Protein AF-A0A819LZE9-F1 (afdb_monomer_lite)

Radius of gyration: 26.25 Å; chains: 1; bounding box: 68×72×55 Å

pLDDT: mean 81.29, std 20.0, range [35.03, 98.19]

Foldseek 3Di:
DDDPKDKDFDQDPDQPPDPLSRQKGFIWTQDPVRDTHTDPQWIAGPQPRDIDGDDPPPDCVVSVVVSCVRPVPDDPDDDDDDDDPDDPPPPPPDPPPDPPPPDDPVVVVVVVVVLCCCCVVVVHDPCVVVDPVNVVVVVVVVVCCVVVPDDDPPVVDDDPVVVVVVVVVVVVVVVVVVVVCVVPVPCVVVVVVPVVVVVPPD

Structure (mmCIF, N/CA/C/O backbone):
data_AF-A0A819LZE9-F1
#
_entry.id   AF-A0A819LZE9-F1
#
loop_
_atom_site.group_PDB
_atom_site.id
_atom_site.type_symbol
_atom_site.label_atom_id
_atom_site.label_alt_id
_atom_site.label_comp_id
_atom_site.label_asym_id
_atom_site.label_entity_id
_atom_site.label_seq_id
_atom_site.pdbx_PDB_ins_code
_atom_site.Cartn_x
_atom_site.Cartn_y
_atom_site.Cartn_z
_atom_site.occupancy
_atom_site.B_iso_or_equiv
_atom_site.auth_seq_id
_atom_site.auth_comp_id
_atom_site.auth_asym_id
_atom_site.auth_atom_id
_atom_site.pdbx_PDB_model_num
ATOM 1 N N . MET A 1 1 ? -29.942 24.957 2.452 1.00 45.03 1 MET A N 1
ATOM 2 C CA . MET A 1 1 ? -29.044 26.017 1.949 1.00 45.03 1 MET A CA 1
ATOM 3 C C . MET A 1 1 ? -27.690 25.755 2.592 1.00 45.03 1 MET A C 1
ATOM 5 O O . MET A 1 1 ? -27.622 25.796 3.808 1.00 45.03 1 MET A O 1
ATOM 9 N N . PHE A 1 2 ? -26.675 25.327 1.836 1.00 47.97 2 PHE A N 1
ATOM 10 C CA . PHE A 1 2 ? -25.365 25.008 2.416 1.00 47.97 2 PHE A CA 1
ATOM 11 C C . PHE A 1 2 ? -24.672 26.313 2.806 1.00 47.97 2 PHE A C 1
ATOM 13 O O . PHE A 1 2 ? -24.389 27.138 1.934 1.00 47.97 2 PHE A O 1
ATOM 20 N N . GLU A 1 3 ? -24.437 26.525 4.099 1.00 67.38 3 GLU A N 1
ATOM 21 C CA . GLU A 1 3 ? -23.597 27.627 4.553 1.00 67.38 3 GLU A CA 1
ATOM 22 C C . GLU A 1 3 ? -22.211 27.483 3.922 1.00 67.38 3 GLU A C 1
ATOM 24 O O . GLU A 1 3 ? -21.569 26.433 3.986 1.00 67.38 3 GLU A O 1
ATOM 29 N N . LYS A 1 4 ? -21.761 28.536 3.237 1.00 74.00 4 LYS A N 1
ATOM 30 C CA . LYS A 1 4 ? -20.421 28.563 2.657 1.00 74.00 4 LYS A CA 1
ATOM 31 C C . LYS A 1 4 ? -19.413 28.603 3.800 1.00 74.00 4 LYS A C 1
ATOM 33 O O . LYS A 1 4 ? -19.306 29.616 4.490 1.00 74.00 4 LYS A O 1
ATOM 38 N N . PHE A 1 5 ? -18.653 27.524 3.963 1.00 79.31 5 PHE A N 1
ATOM 39 C CA . PHE A 1 5 ? -17.519 27.486 4.879 1.00 79.31 5 PHE A CA 1
ATOM 40 C C . PHE A 1 5 ? -16.550 28.643 4.584 1.00 79.31 5 PHE A C 1
ATOM 42 O O . PHE A 1 5 ? -16.149 28.859 3.436 1.00 79.31 5 PHE A O 1
ATOM 49 N N . LYS A 1 6 ? -16.180 29.398 5.626 1.00 90.50 6 LYS A N 1
ATOM 50 C CA . LYS A 1 6 ? -15.202 30.491 5.548 1.00 90.50 6 LYS A CA 1
ATOM 51 C C . LYS A 1 6 ? -13.818 29.962 5.919 1.00 90.50 6 LYS A C 1
ATOM 53 O O . LYS A 1 6 ? -13.640 29.380 6.989 1.00 90.50 6 LYS A O 1
ATOM 58 N N . TYR A 1 7 ? -12.840 30.209 5.053 1.00 93.25 7 TYR A N 1
ATOM 59 C CA . TYR A 1 7 ? -11.444 29.816 5.248 1.00 93.25 7 TYR A CA 1
ATOM 60 C C . TYR A 1 7 ? -10.530 31.040 5.228 1.00 93.25 7 TYR A C 1
ATOM 62 O O . TYR A 1 7 ? -10.797 32.002 4.506 1.00 93.25 7 TYR A O 1
ATOM 70 N N . LYS A 1 8 ? -9.434 30.988 5.988 1.00 95.19 8 LYS A N 1
ATOM 71 C CA . LYS A 1 8 ? -8.338 31.964 5.911 1.00 95.19 8 LYS A CA 1
ATOM 72 C C . LYS A 1 8 ? -6.988 31.293 6.142 1.00 95.19 8 LYS A C 1
ATOM 74 O O . LYS A 1 8 ? -6.928 30.178 6.653 1.00 95.19 8 LYS A O 1
ATOM 79 N N . ILE A 1 9 ? -5.905 31.992 5.818 1.00 95.50 9 ILE A N 1
ATOM 80 C CA . ILE A 1 9 ? -4.546 31.571 6.167 1.00 95.50 9 ILE A CA 1
ATOM 81 C C . ILE A 1 9 ? -4.096 32.365 7.396 1.00 95.50 9 ILE A C 1
ATOM 83 O O . ILE A 1 9 ? -4.152 33.591 7.398 1.00 95.50 9 ILE A O 1
ATOM 87 N N . ILE A 1 10 ? -3.678 31.664 8.448 1.00 94.19 10 ILE A N 1
ATOM 88 C CA . ILE A 1 10 ? -3.059 32.239 9.645 1.00 94.19 10 ILE A CA 1
ATOM 89 C C . ILE A 1 10 ? -1.547 32.278 9.421 1.00 94.19 10 ILE A C 1
ATOM 91 O O . ILE A 1 10 ? -0.941 31.261 9.080 1.00 94.19 10 ILE A O 1
ATOM 95 N N . GLU A 1 11 ? -0.928 33.439 9.609 1.00 90.38 11 GLU A N 1
ATOM 96 C CA . GLU A 1 11 ? 0.524 33.581 9.494 1.00 90.38 11 GLU A CA 1
ATOM 97 C C . GLU A 1 11 ? 1.251 32.774 10.575 1.00 90.38 11 GLU A C 1
ATOM 99 O O . GLU A 1 11 ? 0.761 32.603 11.692 1.00 90.38 11 GLU A O 1
ATOM 104 N N . ASN A 1 12 ? 2.429 32.245 10.241 1.00 84.06 12 ASN A N 1
ATOM 105 C CA . ASN A 1 12 ? 3.235 31.507 11.204 1.00 84.06 12 ASN A CA 1
ATOM 106 C C . ASN A 1 12 ? 3.904 32.491 12.191 1.00 84.06 12 ASN A C 1
ATOM 108 O O . ASN A 1 12 ? 4.786 33.237 11.762 1.00 84.06 12 ASN A O 1
ATOM 112 N N . PRO A 1 13 ? 3.562 32.471 13.496 1.00 75.81 13 PRO A N 1
ATOM 113 C CA . PRO A 1 13 ? 4.082 33.438 14.468 1.00 75.81 13 PRO A CA 1
ATOM 114 C C . PRO A 1 13 ? 5.575 33.251 14.768 1.00 75.81 13 PRO A C 1
ATOM 116 O O . PRO A 1 13 ? 6.222 34.163 15.272 1.00 75.81 13 PRO A O 1
ATOM 119 N N . CYS A 1 14 ? 6.136 32.078 14.457 1.00 71.06 14 CYS A N 1
ATOM 120 C CA . CYS A 1 14 ? 7.556 31.794 14.617 1.00 71.06 14 CYS A CA 1
ATOM 121 C C . CYS A 1 14 ? 8.111 31.268 13.287 1.00 71.06 14 CYS A C 1
ATOM 123 O O . CYS A 1 14 ? 8.229 30.048 13.091 1.00 71.06 14 CYS A O 1
ATOM 125 N N . PRO A 1 15 ? 8.403 32.159 12.319 1.00 65.00 15 PRO A N 1
ATOM 126 C CA . PRO A 1 15 ? 9.072 31.743 11.102 1.00 65.00 15 PRO A CA 1
ATOM 127 C C . PRO A 1 15 ? 10.424 31.155 11.510 1.00 65.00 15 PRO A C 1
ATOM 129 O O . PRO A 1 15 ? 11.261 31.818 12.118 1.00 65.00 15 PRO A O 1
ATOM 132 N N . SER A 1 16 ? 10.614 29.870 11.218 1.00 68.62 16 SER A N 1
ATOM 133 C CA . SER A 1 16 ? 11.893 29.182 11.396 1.00 68.62 16 SER A CA 1
ATOM 134 C C . SER A 1 16 ? 13.039 29.984 10.756 1.00 68.62 16 SER A C 1
ATOM 136 O O . SER A 1 16 ? 12.814 30.789 9.852 1.00 68.62 16 SER A O 1
ATOM 138 N N . LYS A 1 17 ? 14.291 29.710 11.158 1.00 72.38 17 LYS A N 1
ATOM 139 C CA . LYS A 1 17 ? 15.506 30.306 10.558 1.00 72.38 17 LYS A CA 1
ATOM 140 C C . LYS A 1 17 ? 15.531 30.220 9.021 1.00 72.38 17 LYS A C 1
ATOM 142 O O . LYS A 1 17 ? 16.209 31.002 8.365 1.00 72.38 17 LYS A O 1
ATOM 147 N N . ALA A 1 18 ? 14.805 29.268 8.439 1.00 81.81 18 ALA A N 1
ATOM 148 C CA . ALA A 1 18 ? 14.638 29.147 7.001 1.00 81.81 18 ALA A CA 1
ATOM 149 C C . ALA A 1 18 ? 13.662 30.201 6.430 1.00 81.81 18 ALA A C 1
ATOM 151 O O . ALA A 1 18 ? 12.450 30.109 6.619 1.00 81.81 18 ALA A O 1
ATOM 152 N N . LEU A 1 19 ? 14.200 31.140 5.642 1.00 83.06 19 LEU A N 1
ATOM 153 C CA . LEU A 1 19 ? 13.475 32.255 5.009 1.00 83.06 19 LEU A CA 1
ATOM 154 C C . LEU A 1 19 ? 12.236 31.834 4.202 1.00 83.06 19 LEU A C 1
ATOM 156 O O . LEU A 1 19 ? 11.248 32.565 4.176 1.00 83.06 19 LEU A O 1
ATOM 160 N N . TRP A 1 20 ? 12.256 30.649 3.585 1.00 85.75 20 TRP A N 1
ATOM 161 C CA . TRP A 1 20 ? 11.148 30.161 2.760 1.00 85.75 20 TRP A CA 1
ATOM 162 C C . TRP A 1 20 ? 9.866 29.882 3.563 1.00 85.75 20 TRP A C 1
ATOM 164 O O . TRP A 1 20 ? 8.785 29.881 2.981 1.00 85.75 20 TRP A O 1
ATOM 174 N N . TRP A 1 21 ? 9.937 29.727 4.893 1.00 88.81 21 TRP A N 1
ATOM 175 C CA . TRP A 1 21 ? 8.737 29.603 5.733 1.00 88.81 21 TRP A CA 1
ATOM 176 C C . TRP A 1 21 ? 7.872 30.863 5.748 1.00 88.81 21 TRP A C 1
ATOM 178 O O . TRP A 1 21 ? 6.685 30.763 6.034 1.00 88.81 21 TRP A O 1
ATOM 188 N N . ARG A 1 22 ? 8.425 32.030 5.394 1.00 88.81 22 ARG A N 1
ATOM 189 C CA . ARG A 1 22 ? 7.660 33.283 5.273 1.00 88.81 22 ARG A CA 1
ATOM 190 C C . ARG A 1 22 ? 6.628 33.241 4.141 1.00 88.81 22 ARG A C 1
ATOM 192 O O . ARG A 1 22 ? 5.671 34.002 4.164 1.00 88.81 22 ARG A O 1
ATOM 199 N N . ALA A 1 23 ? 6.806 32.351 3.161 1.00 90.25 23 ALA A N 1
ATOM 200 C CA . ALA A 1 23 ? 5.875 32.184 2.046 1.00 90.25 23 ALA A CA 1
ATOM 201 C C . ALA A 1 23 ? 4.646 31.325 2.399 1.00 90.25 23 ALA A C 1
ATOM 203 O O . ALA A 1 23 ? 3.762 31.151 1.556 1.00 90.25 23 ALA A O 1
ATOM 204 N N . PHE A 1 24 ? 4.591 30.763 3.611 1.00 93.12 24 PHE A N 1
ATOM 205 C CA . PHE A 1 24 ? 3.560 29.817 4.017 1.00 93.12 24 PHE A CA 1
ATOM 206 C C . PHE A 1 24 ? 2.905 30.206 5.341 1.00 93.12 24 PHE A C 1
ATOM 208 O O . PHE A 1 24 ? 3.559 30.670 6.272 1.00 93.12 24 PHE A O 1
ATOM 215 N N . GLY A 1 25 ? 1.606 29.942 5.430 1.00 94.38 25 GLY A N 1
ATOM 216 C CA . GLY A 1 25 ? 0.836 30.009 6.664 1.00 94.38 25 GLY A CA 1
ATOM 217 C C . GLY A 1 25 ? 0.025 28.737 6.885 1.00 94.38 25 GLY A C 1
ATOM 218 O O . GLY A 1 25 ? 0.094 27.776 6.113 1.00 94.38 25 GLY A O 1
ATOM 219 N N . PHE A 1 26 ? -0.749 28.725 7.961 1.00 95.19 26 PHE A N 1
ATOM 220 C CA . PHE A 1 26 ? -1.593 27.603 8.337 1.00 95.19 26 PHE A CA 1
ATOM 221 C C . PHE A 1 26 ? -3.033 27.859 7.894 1.00 95.19 26 PHE A C 1
ATOM 223 O O . PHE A 1 26 ? -3.615 28.862 8.313 1.00 95.19 26 PHE A O 1
ATOM 230 N N . PRO A 1 27 ? -3.631 26.990 7.063 1.00 96.50 27 PRO A N 1
ATOM 231 C CA . PRO A 1 27 ? -5.039 27.124 6.733 1.00 96.50 27 PRO A CA 1
ATOM 232 C C . PRO A 1 27 ? -5.880 26.968 8.000 1.00 96.50 27 PRO A C 1
ATOM 234 O O . PRO A 1 27 ? -5.599 26.122 8.852 1.00 96.50 27 PRO A O 1
ATOM 237 N N . ALA A 1 28 ? -6.911 27.791 8.114 1.00 96.44 28 ALA A N 1
ATOM 238 C CA . ALA A 1 28 ? -7.840 27.792 9.225 1.00 96.44 28 ALA A CA 1
ATOM 239 C C . ALA A 1 28 ? -9.279 27.890 8.729 1.00 96.44 28 ALA A C 1
ATOM 241 O O . ALA A 1 28 ? -9.566 28.562 7.733 1.00 96.44 28 ALA A O 1
ATOM 242 N N . ARG A 1 29 ? -10.177 27.227 9.452 1.00 95.75 29 ARG A N 1
ATOM 243 C CA . ARG A 1 29 ? -11.625 27.285 9.249 1.00 95.75 29 ARG A CA 1
ATOM 244 C C . ARG A 1 29 ? -12.271 28.069 10.385 1.00 95.75 29 ARG A C 1
ATOM 246 O O . ARG A 1 29 ? -11.763 28.055 11.504 1.00 95.75 29 ARG A O 1
ATOM 253 N N . LEU A 1 30 ? -13.367 28.759 10.094 1.00 95.19 30 LEU A N 1
ATOM 254 C CA . LEU A 1 30 ? -14.187 29.378 11.134 1.00 95.19 30 LEU A CA 1
ATOM 255 C C . LEU A 1 30 ? -15.025 28.286 11.819 1.00 95.19 30 LEU A C 1
ATOM 257 O O . LEU A 1 30 ? -15.698 27.528 11.120 1.00 95.19 30 LEU A O 1
ATOM 261 N N . ASN A 1 31 ? -14.945 28.175 13.145 1.00 92.12 31 ASN A N 1
ATOM 262 C CA . ASN A 1 31 ? -15.764 27.251 13.929 1.00 92.12 31 ASN A CA 1
ATOM 263 C C . ASN A 1 31 ? -17.136 27.870 14.281 1.00 92.12 31 ASN A C 1
ATOM 265 O O . ASN A 1 31 ? -17.412 29.023 13.945 1.00 92.12 31 ASN A O 1
ATOM 269 N N . GLU A 1 32 ? -17.982 27.103 14.973 1.00 92.38 32 GLU A N 1
ATOM 270 C CA . GLU A 1 32 ? -19.313 27.538 15.433 1.00 92.38 32 GLU A CA 1
ATOM 271 C C . GLU A 1 32 ? -19.245 28.707 16.438 1.00 92.38 32 GLU A C 1
ATOM 273 O O . GLU A 1 32 ? -20.116 29.573 16.442 1.00 92.38 32 GLU A O 1
ATOM 278 N N . ASP A 1 33 ? -18.157 28.809 17.205 1.00 93.19 33 ASP A N 1
ATOM 279 C CA . ASP A 1 33 ? -17.889 29.895 18.161 1.00 93.19 33 ASP A CA 1
ATOM 280 C C . ASP A 1 33 ? -17.300 31.165 17.509 1.00 93.19 33 ASP A C 1
ATOM 282 O O . ASP A 1 33 ? -16.789 32.047 18.204 1.00 93.19 33 ASP A O 1
ATOM 286 N N . ASN A 1 34 ? -17.312 31.273 16.174 1.00 92.06 34 ASN A N 1
ATOM 287 C CA . ASN A 1 34 ? -16.657 32.343 15.407 1.00 92.06 34 ASN A CA 1
ATOM 288 C C . ASN A 1 34 ? -15.138 32.479 15.658 1.00 92.06 34 ASN A C 1
ATOM 290 O O . ASN A 1 34 ? -14.541 33.533 15.412 1.00 92.06 34 ASN A O 1
ATOM 294 N N . GLN A 1 35 ? -14.482 31.408 16.098 1.00 94.19 35 GLN A N 1
ATOM 295 C CA . GLN A 1 35 ? -13.036 31.329 16.266 1.00 94.19 35 GLN A CA 1
ATOM 296 C C . GLN A 1 35 ? -12.379 30.647 15.065 1.00 94.19 35 GLN A C 1
ATOM 298 O O . GLN A 1 35 ? -12.950 29.782 14.403 1.00 94.19 35 GLN A O 1
ATOM 303 N N . TRP A 1 36 ? -11.148 31.051 14.761 1.00 94.50 36 TRP A N 1
ATOM 304 C CA . TRP A 1 36 ? -10.389 30.476 13.655 1.00 94.50 36 TRP A CA 1
ATOM 305 C C . TRP A 1 36 ? -9.574 29.283 14.132 1.00 94.50 36 TRP A C 1
ATOM 307 O O . TRP A 1 36 ? -8.540 29.445 14.777 1.00 94.50 36 TRP A O 1
ATOM 317 N N . GLU A 1 37 ? -10.028 28.090 13.773 1.00 94.94 37 GLU A N 1
ATOM 318 C CA . GLU A 1 37 ? -9.379 26.831 14.107 1.00 94.94 37 GLU A CA 1
ATOM 319 C C . GLU A 1 37 ? -8.404 26.429 12.997 1.00 94.94 37 GLU A C 1
ATOM 321 O O . GLU A 1 37 ? -8.765 26.359 11.817 1.00 94.94 37 GLU A O 1
ATOM 326 N N . ARG A 1 38 ? -7.154 26.146 13.371 1.00 94.75 38 ARG A N 1
ATOM 327 C CA . ARG A 1 38 ? -6.131 25.660 12.443 1.00 94.75 38 ARG A CA 1
ATOM 328 C C . ARG A 1 38 ? -6.474 24.254 11.947 1.00 94.75 38 ARG A C 1
ATOM 330 O O . ARG A 1 38 ? -6.742 23.358 12.736 1.00 94.75 38 ARG A O 1
ATOM 337 N N . ILE A 1 39 ? -6.332 24.037 10.644 1.00 94.69 39 ILE A N 1
ATOM 338 C CA . ILE A 1 39 ? -6.424 22.711 10.035 1.00 94.69 39 ILE A CA 1
ATOM 339 C C . ILE A 1 39 ? -5.039 22.053 10.108 1.00 94.69 39 ILE A C 1
ATOM 341 O O . ILE A 1 39 ? -4.096 22.448 9.413 1.00 94.69 39 ILE A O 1
ATOM 345 N N . GLU A 1 40 ? -4.893 21.074 10.998 1.00 93.50 40 GLU A N 1
ATOM 346 C CA . GLU A 1 40 ? -3.634 20.354 11.193 1.00 93.50 40 GLU A CA 1
ATOM 347 C C . GLU A 1 40 ? -3.250 19.498 9.981 1.00 93.50 40 GLU A C 1
ATOM 349 O O . GLU A 1 40 ? -4.096 19.026 9.228 1.00 93.50 40 GLU A O 1
ATOM 354 N N . GLY A 1 41 ? -1.946 19.286 9.790 1.00 92.56 41 GLY A N 1
ATOM 355 C CA . GLY A 1 41 ? -1.433 18.477 8.682 1.00 92.56 41 GLY A CA 1
ATOM 356 C C . GLY A 1 41 ? -1.364 19.203 7.336 1.00 92.56 41 GLY A C 1
ATOM 357 O O . GLY A 1 41 ? -0.961 18.593 6.348 1.00 92.56 41 GLY A O 1
ATOM 358 N N . PHE A 1 42 ? -1.703 20.496 7.286 1.00 94.12 42 PHE A N 1
ATOM 359 C CA . PHE A 1 42 ? -1.665 21.300 6.065 1.00 94.12 42 PHE A CA 1
ATOM 360 C C . PHE A 1 42 ? -0.954 22.642 6.263 1.00 94.12 42 PHE A C 1
ATOM 362 O O . PHE A 1 42 ? -0.904 23.196 7.365 1.00 94.12 42 PHE A O 1
ATOM 369 N N . ILE A 1 43 ? -0.402 23.165 5.168 1.00 94.44 43 ILE A N 1
ATOM 370 C CA . ILE A 1 43 ? 0.161 24.521 5.055 1.00 94.44 43 ILE A CA 1
ATOM 371 C C . ILE A 1 43 ? -0.304 25.101 3.727 1.00 94.44 43 ILE A C 1
ATOM 373 O O . ILE A 1 43 ? -0.412 24.373 2.742 1.00 94.44 43 ILE A O 1
ATOM 377 N N . SER A 1 44 ? -0.522 26.405 3.672 1.00 95.94 44 SER A N 1
ATOM 378 C CA . SER A 1 44 ? -0.961 27.082 2.455 1.00 95.94 44 SER A CA 1
ATOM 379 C C . SER A 1 44 ? 0.008 28.198 2.103 1.00 95.94 44 SER A C 1
ATOM 381 O O . SER A 1 44 ? 0.465 28.935 2.977 1.00 95.94 44 SER A O 1
ATOM 383 N N . CYS A 1 45 ? 0.353 28.315 0.822 1.00 94.88 45 CYS A N 1
ATOM 384 C CA . CYS A 1 45 ? 1.159 29.431 0.343 1.00 94.88 45 CYS A CA 1
ATOM 385 C C . CYS A 1 45 ? 0.344 30.724 0.431 1.00 94.88 45 CYS A C 1
ATOM 387 O O . CYS A 1 45 ? -0.768 30.783 -0.088 1.00 94.88 45 CYS A O 1
ATOM 389 N N . THR A 1 46 ? 0.901 31.771 1.034 1.00 93.44 46 THR A N 1
ATOM 390 C CA . THR A 1 46 ? 0.211 33.062 1.202 1.00 93.44 46 THR A CA 1
ATOM 391 C C . THR A 1 46 ? 0.041 33.828 -0.113 1.00 93.44 46 THR A C 1
ATOM 393 O O . THR A 1 46 ? -0.846 34.667 -0.216 1.00 93.44 46 THR A O 1
ATOM 396 N N . LYS A 1 47 ? 0.855 33.524 -1.136 1.00 91.56 47 LYS A N 1
ATOM 397 C CA . LYS A 1 47 ? 0.774 34.146 -2.468 1.00 91.56 47 LYS A CA 1
ATOM 398 C C . LYS A 1 47 ? -0.221 33.454 -3.392 1.00 91.56 47 LYS A C 1
ATOM 400 O O . LYS A 1 47 ? -1.150 34.081 -3.883 1.00 91.56 47 LYS A O 1
ATOM 405 N N . CYS A 1 48 ? -0.005 32.167 -3.669 1.00 94.06 48 CYS A N 1
ATOM 406 C CA . CYS A 1 48 ? -0.814 31.443 -4.654 1.00 94.06 48 CYS A CA 1
ATOM 407 C C . CYS A 1 48 ? -1.995 30.676 -4.047 1.00 94.06 48 CYS A C 1
ATOM 409 O O . CYS A 1 48 ? -2.727 30.021 -4.785 1.00 94.06 48 CYS A O 1
ATOM 411 N N . MET A 1 49 ? -2.153 30.702 -2.718 1.00 93.56 49 MET A N 1
ATOM 412 C CA . MET A 1 49 ? -3.220 30.025 -1.970 1.00 93.56 49 MET A CA 1
ATOM 413 C C . MET A 1 49 ? -3.266 28.495 -2.146 1.00 93.56 49 MET A C 1
ATOM 415 O O . MET A 1 49 ? -4.210 27.840 -1.700 1.00 93.56 49 MET A O 1
ATOM 419 N N . LYS A 1 50 ? -2.239 27.881 -2.754 1.00 94.44 50 LYS A N 1
ATOM 420 C CA . LYS A 1 50 ? -2.140 26.419 -2.858 1.00 94.44 50 LYS A CA 1
ATOM 421 C C . LYS A 1 50 ? -1.858 25.815 -1.489 1.00 94.44 50 LYS A C 1
ATOM 423 O O . LYS A 1 50 ? -0.964 26.267 -0.774 1.00 94.44 50 LYS A O 1
ATOM 428 N N . THR A 1 51 ? -2.619 24.777 -1.156 1.00 94.38 51 THR A N 1
ATOM 429 C CA . THR A 1 51 ? -2.492 24.037 0.101 1.00 94.38 51 THR A CA 1
ATOM 430 C C . THR A 1 51 ? -1.713 22.751 -0.129 1.00 94.38 51 THR A C 1
ATOM 432 O O . THR A 1 51 ? -1.940 22.034 -1.102 1.00 94.38 51 THR A O 1
ATOM 435 N N . HIS A 1 52 ? -0.782 22.468 0.770 1.00 93.31 52 HIS A N 1
ATOM 436 C CA . HIS A 1 52 ? 0.123 21.334 0.728 1.00 93.31 52 HIS A CA 1
ATOM 437 C C . HIS A 1 52 ? 0.015 20.527 2.025 1.00 93.31 52 HIS A C 1
ATOM 439 O O . HIS A 1 52 ? -0.239 21.086 3.093 1.00 93.31 52 HIS A O 1
ATOM 445 N N . ILE A 1 53 ? 0.235 19.215 1.932 1.00 91.88 53 ILE A N 1
ATOM 446 C CA . ILE A 1 53 ? 0.247 18.314 3.089 1.00 91.88 53 ILE A CA 1
ATOM 447 C C . ILE A 1 53 ? 1.579 18.472 3.827 1.00 91.88 53 ILE A C 1
ATOM 449 O O . ILE A 1 53 ? 2.646 18.322 3.235 1.00 91.88 53 ILE A O 1
ATOM 453 N N . TYR A 1 54 ? 1.516 18.723 5.130 1.00 90.38 54 TYR A N 1
ATOM 454 C CA . TYR A 1 54 ? 2.665 18.811 6.020 1.00 90.38 54 TYR A CA 1
ATOM 455 C C . TYR A 1 54 ? 2.566 17.800 7.149 1.00 90.38 54 TYR A C 1
ATOM 457 O O . TYR A 1 54 ? 1.853 17.983 8.133 1.00 90.38 54 TYR A O 1
ATOM 465 N N . ASN A 1 55 ? 3.355 16.742 7.009 1.00 84.75 55 ASN A N 1
ATOM 466 C CA . ASN A 1 55 ? 3.617 15.776 8.059 1.00 84.75 55 ASN A CA 1
ATOM 467 C C . ASN A 1 55 ? 5.085 15.908 8.493 1.00 84.75 55 ASN A C 1
ATOM 469 O O . ASN A 1 55 ? 5.960 16.159 7.662 1.00 84.75 55 ASN A O 1
ATOM 473 N N . LYS A 1 56 ? 5.370 15.676 9.781 1.00 79.31 56 LYS A N 1
ATOM 474 C CA . LYS A 1 56 ? 6.730 15.613 10.347 1.00 79.31 56 LYS A CA 1
ATOM 475 C C . LYS A 1 56 ? 7.646 14.652 9.573 1.00 79.31 56 LYS A C 1
ATOM 477 O O . LYS A 1 56 ? 8.855 14.846 9.560 1.00 79.31 56 LYS A O 1
ATOM 482 N N . LEU A 1 57 ? 7.069 13.647 8.911 1.00 78.44 57 LEU A N 1
ATOM 483 C CA . LEU A 1 57 ? 7.787 12.646 8.116 1.00 78.44 57 LEU A CA 1
ATOM 484 C C . LEU A 1 57 ? 8.052 13.064 6.658 1.00 78.44 57 LEU A C 1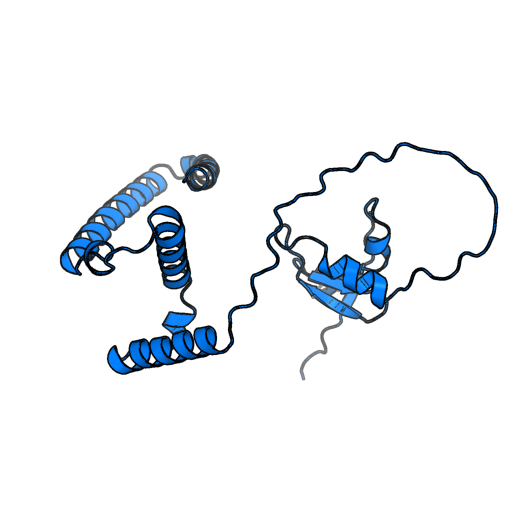
ATOM 486 O O . LEU A 1 57 ? 8.972 12.545 6.037 1.00 78.44 57 LEU A O 1
ATOM 490 N N . SER A 1 58 ? 7.270 13.989 6.092 1.00 73.69 58 SER A N 1
ATOM 491 C CA . SER A 1 58 ? 7.278 14.271 4.643 1.00 73.69 58 SER A CA 1
ATOM 492 C C . SER A 1 58 ? 8.399 15.216 4.188 1.00 73.69 58 SER A C 1
ATOM 494 O O . SER A 1 58 ? 8.511 15.516 2.997 1.00 73.69 58 SER A O 1
ATOM 496 N N . GLY A 1 59 ? 9.250 15.669 5.114 1.00 82.50 59 GLY A N 1
ATOM 497 C CA . GLY A 1 59 ? 10.303 16.645 4.845 1.00 82.50 59 GLY A CA 1
ATOM 498 C C . GLY A 1 59 ? 9.760 17.981 4.321 1.00 82.50 59 GLY A C 1
ATOM 499 O O . GLY A 1 59 ? 8.559 18.180 4.152 1.00 82.50 59 GLY A O 1
ATOM 500 N N . THR A 1 60 ? 10.660 18.928 4.059 1.00 89.19 60 THR A N 1
ATOM 501 C CA . THR A 1 60 ? 10.291 20.300 3.661 1.00 89.19 60 THR A CA 1
ATOM 502 C C . THR A 1 60 ? 10.740 20.696 2.255 1.00 89.19 60 THR A C 1
ATOM 504 O O . THR A 1 60 ? 10.540 21.829 1.818 1.00 89.19 60 THR A O 1
ATOM 507 N N . LYS A 1 61 ? 11.329 19.751 1.515 1.00 90.75 61 LYS A N 1
ATOM 508 C CA . LYS A 1 61 ? 11.937 19.993 0.200 1.00 90.75 61 LYS A CA 1
ATOM 509 C C . LYS A 1 61 ? 10.944 20.556 -0.820 1.00 90.75 61 LYS A C 1
ATOM 511 O O . LYS A 1 61 ? 11.253 21.527 -1.498 1.00 90.75 61 LYS A O 1
ATOM 516 N N . HIS A 1 62 ? 9.748 19.982 -0.892 1.00 89.56 62 HIS A N 1
ATOM 517 C CA . HIS A 1 62 ? 8.727 20.399 -1.852 1.00 89.56 62 HIS A CA 1
ATOM 518 C C . HIS A 1 62 ? 8.151 21.792 -1.539 1.00 89.56 62 HIS A C 1
ATOM 520 O O . HIS A 1 62 ? 7.812 22.524 -2.464 1.00 89.56 62 HIS A O 1
ATOM 526 N N . PHE A 1 63 ? 8.103 22.204 -0.263 1.00 90.50 63 PHE A N 1
ATOM 527 C CA . PHE A 1 63 ? 7.743 23.581 0.100 1.00 90.50 63 PHE A CA 1
ATOM 528 C C . PHE A 1 63 ? 8.818 24.565 -0.338 1.00 90.50 63 PHE A C 1
ATOM 530 O O . PHE A 1 63 ? 8.492 25.615 -0.876 1.00 90.50 63 PHE A O 1
ATOM 537 N N . LYS A 1 64 ? 10.097 24.215 -0.153 1.00 90.94 64 LYS A N 1
ATOM 538 C CA . LYS A 1 64 ? 11.207 25.046 -0.623 1.00 90.94 64 LYS A CA 1
ATOM 539 C C . LYS A 1 64 ? 11.155 25.218 -2.143 1.00 90.94 64 LYS A C 1
ATOM 541 O O . LYS A 1 64 ? 11.142 26.342 -2.620 1.00 90.94 64 LYS A O 1
ATOM 546 N N . GLU A 1 65 ? 11.025 24.122 -2.891 1.00 92.62 65 GLU A N 1
ATOM 547 C CA . GLU A 1 65 ? 10.897 24.171 -4.356 1.00 92.62 65 GLU A CA 1
ATOM 548 C C . GLU A 1 65 ? 9.683 24.991 -4.813 1.00 92.62 65 GLU A C 1
ATOM 550 O O . GLU A 1 65 ? 9.739 25.670 -5.839 1.00 92.62 65 GLU A O 1
ATOM 555 N N . HIS A 1 66 ? 8.577 24.930 -4.067 1.00 93.12 66 HIS A N 1
ATOM 556 C CA . HIS A 1 66 ? 7.418 25.773 -4.325 1.00 93.12 66 HIS A CA 1
ATOM 557 C C . HIS A 1 66 ? 7.712 27.246 -4.028 1.00 93.12 66 HIS A C 1
ATOM 559 O O . HIS A 1 66 ? 7.389 28.090 -4.857 1.00 93.12 66 HIS A O 1
ATOM 565 N N . ALA A 1 67 ? 8.325 27.559 -2.885 1.00 91.50 67 ALA A N 1
ATOM 566 C CA . ALA A 1 67 ? 8.673 28.922 -2.502 1.00 91.50 67 ALA A CA 1
ATOM 567 C C . ALA A 1 67 ? 9.627 29.560 -3.514 1.00 91.50 67 ALA A C 1
ATOM 569 O O . ALA A 1 67 ? 9.342 30.659 -3.966 1.00 91.50 67 ALA A O 1
ATOM 570 N N . ASP A 1 68 ? 10.665 28.847 -3.954 1.00 90.69 68 ASP A N 1
ATOM 571 C CA . ASP A 1 68 ? 11.634 29.349 -4.935 1.00 90.69 68 ASP A CA 1
ATOM 572 C C . ASP A 1 68 ? 10.960 29.702 -6.280 1.00 90.69 68 ASP A C 1
ATOM 574 O O . ASP A 1 68 ? 11.364 30.643 -6.960 1.00 90.69 68 ASP A O 1
ATOM 578 N N . LYS A 1 69 ? 9.897 28.975 -6.660 1.00 91.62 69 LYS A N 1
ATOM 579 C CA . LYS A 1 69 ? 9.130 29.214 -7.899 1.00 91.62 69 LYS A CA 1
ATOM 580 C C . LYS A 1 69 ? 8.021 30.254 -7.743 1.00 91.62 69 LYS A C 1
ATOM 582 O O . LYS A 1 69 ? 7.754 31.013 -8.666 1.00 91.62 69 LYS A O 1
ATOM 587 N N . CYS A 1 70 ? 7.320 30.242 -6.612 1.00 89.81 70 CYS A N 1
ATOM 588 C CA . CYS A 1 70 ? 6.162 31.098 -6.344 1.00 89.81 70 CYS A CA 1
ATOM 589 C C . CYS A 1 70 ? 6.572 32.475 -5.794 1.00 89.81 70 CYS A C 1
ATOM 591 O O . CYS A 1 70 ? 5.822 33.448 -5.885 1.00 89.81 70 CYS A O 1
ATOM 593 N N . PHE A 1 71 ? 7.755 32.546 -5.193 1.00 81.50 71 PHE A N 1
ATOM 594 C CA . PHE A 1 71 ? 8.393 33.729 -4.642 1.00 81.50 71 PHE A CA 1
ATOM 595 C C . PHE A 1 71 ? 9.872 33.692 -5.062 1.00 81.50 71 PHE A C 1
ATOM 597 O O . PHE A 1 71 ? 10.731 33.388 -4.232 1.00 81.50 71 PHE A O 1
ATOM 604 N N . PRO A 1 72 ? 10.198 33.971 -6.340 1.00 73.62 72 PRO A N 1
ATOM 605 C CA . PRO A 1 72 ? 11.586 34.203 -6.707 1.00 73.62 72 PRO A CA 1
ATOM 606 C C . PRO A 1 72 ? 12.103 35.345 -5.828 1.00 73.62 72 PRO A C 1
ATOM 608 O O . PRO A 1 72 ? 11.529 36.433 -5.804 1.00 73.62 72 PRO A O 1
ATOM 611 N N . LEU A 1 73 ? 13.127 35.060 -5.022 1.00 63.78 73 LEU A N 1
ATOM 612 C CA . LEU A 1 73 ? 13.833 36.049 -4.210 1.00 63.78 73 LEU A CA 1
ATOM 613 C C . LEU A 1 73 ? 14.667 36.923 -5.152 1.00 63.78 73 LEU A C 1
ATOM 615 O O . LEU A 1 73 ? 15.885 36.801 -5.218 1.00 63.78 73 LEU A O 1
ATOM 619 N N . SER A 1 74 ? 14.002 37.757 -5.935 1.00 55.44 74 SER A N 1
ATOM 620 C CA . SER A 1 74 ? 14.621 38.831 -6.692 1.00 55.44 74 SER A CA 1
ATOM 621 C C . SER A 1 74 ? 14.200 40.152 -6.062 1.00 55.44 74 SER A C 1
ATOM 623 O O . SER A 1 74 ? 13.012 40.363 -5.831 1.00 55.44 74 SER A O 1
ATOM 625 N N . GLU A 1 75 ? 15.199 41.007 -5.832 1.00 50.31 75 GLU A N 1
ATOM 626 C CA . GLU A 1 75 ? 15.110 42.429 -5.459 1.00 50.31 75 GLU A CA 1
ATOM 627 C C . GLU A 1 75 ? 15.168 42.761 -3.959 1.00 50.31 75 GLU A C 1
ATOM 629 O O . GLU A 1 75 ? 14.239 43.275 -3.347 1.00 50.31 75 GLU A O 1
ATOM 634 N N . THR A 1 76 ? 16.365 42.588 -3.396 1.00 45.12 76 THR A N 1
ATOM 635 C CA . THR A 1 76 ? 17.047 43.743 -2.789 1.00 45.12 76 THR A CA 1
ATOM 636 C C . THR A 1 76 ? 18.397 43.897 -3.473 1.00 45.12 76 THR A C 1
ATOM 638 O O . THR A 1 76 ? 19.329 43.131 -3.228 1.00 45.12 76 THR A O 1
ATOM 641 N N . SER A 1 77 ? 18.441 44.836 -4.406 1.00 47.47 77 SER A N 1
ATOM 642 C CA . SER A 1 77 ? 19.625 45.374 -5.056 1.00 47.47 77 SER A CA 1
ATOM 643 C C . SER A 1 77 ? 20.504 46.148 -4.063 1.00 47.47 77 SER A C 1
ATOM 645 O O . SER A 1 77 ? 19.997 46.886 -3.225 1.00 47.47 77 SER A O 1
ATOM 647 N N . GLU A 1 78 ? 21.817 45.970 -4.243 1.00 46.84 78 GLU A N 1
ATOM 648 C CA . GLU A 1 78 ? 22.925 46.866 -3.875 1.00 46.84 78 GLU A CA 1
ATOM 649 C C . GLU A 1 78 ? 23.275 47.058 -2.386 1.00 46.84 78 GLU A C 1
ATOM 651 O O . GLU A 1 78 ? 22.676 47.852 -1.672 1.00 46.84 78 GLU A O 1
ATOM 656 N N . ALA A 1 79 ? 24.360 46.408 -1.942 1.00 42.31 79 ALA A N 1
ATOM 657 C CA . ALA A 1 79 ? 25.650 47.078 -1.716 1.00 42.31 79 ALA A CA 1
ATOM 658 C C . ALA A 1 79 ? 26.697 46.135 -1.081 1.00 42.31 79 ALA A C 1
ATOM 660 O O . ALA A 1 79 ? 26.394 45.324 -0.213 1.00 42.31 79 ALA A O 1
ATOM 661 N N . ALA A 1 80 ? 27.948 46.367 -1.488 1.00 40.34 80 ALA A N 1
ATOM 662 C CA . ALA A 1 80 ? 29.203 46.079 -0.789 1.00 40.34 80 ALA A CA 1
ATOM 663 C C . ALA A 1 80 ? 29.717 44.623 -0.721 1.00 40.34 80 ALA A C 1
ATOM 665 O O . ALA A 1 80 ? 29.388 43.829 0.152 1.00 40.34 80 ALA A O 1
ATOM 666 N N . SER A 1 81 ? 30.659 44.357 -1.631 1.00 39.97 81 SER A N 1
ATOM 667 C CA . SER A 1 81 ? 32.063 44.070 -1.304 1.00 39.97 81 SER A CA 1
ATOM 668 C C . SER A 1 81 ? 32.343 43.142 -0.121 1.00 39.97 81 SER A C 1
ATOM 670 O O . SER A 1 81 ? 32.239 43.545 1.031 1.00 39.97 81 SER A O 1
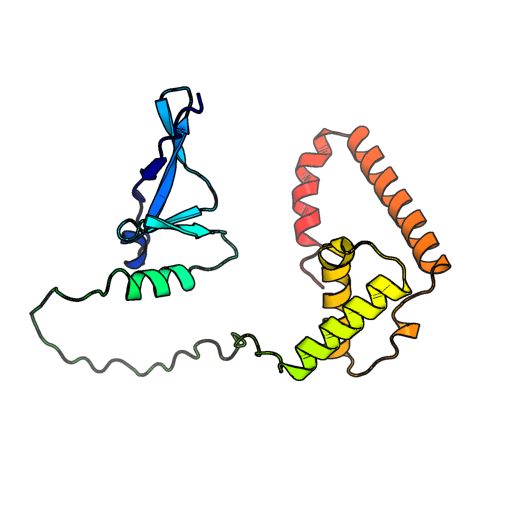ATOM 672 N N . SER A 1 82 ? 32.919 41.973 -0.392 1.00 36.00 82 SER A N 1
ATOM 673 C CA . SER A 1 82 ? 34.343 41.716 -0.109 1.00 36.00 82 SER A CA 1
ATOM 674 C C . SER A 1 82 ? 34.663 40.227 -0.206 1.00 36.00 82 SER A C 1
ATOM 676 O O . SER A 1 82 ? 34.000 39.348 0.337 1.00 36.00 82 SER A O 1
ATOM 678 N N . SER A 1 83 ? 35.733 39.977 -0.945 1.00 49.12 83 SER A N 1
ATOM 679 C CA . SER A 1 83 ? 36.507 38.750 -0.988 1.00 49.12 83 SER A CA 1
ATOM 680 C C . SER A 1 83 ? 36.779 38.187 0.408 1.00 49.12 83 SER A C 1
ATOM 682 O O . SER A 1 83 ? 37.459 38.818 1.215 1.00 49.12 83 SER A O 1
ATOM 684 N N . SER A 1 84 ? 36.358 36.950 0.651 1.00 38.97 84 SER A N 1
ATOM 685 C CA . SER A 1 84 ? 37.063 36.078 1.585 1.00 38.97 84 SER A CA 1
ATOM 686 C C . SER A 1 84 ? 37.069 34.654 1.042 1.00 38.97 84 SER A C 1
ATOM 688 O O . SER A 1 84 ? 36.053 33.978 0.898 1.00 38.97 84 SER A O 1
ATOM 690 N N . SER A 1 85 ? 38.274 34.236 0.676 1.00 50.50 85 SER A N 1
ATOM 691 C CA . SER A 1 85 ? 38.689 32.867 0.426 1.00 50.50 85 SER A CA 1
ATOM 692 C C . SER A 1 85 ? 38.405 32.015 1.662 1.00 50.50 85 SER A C 1
ATOM 694 O O . SER A 1 85 ? 39.231 31.918 2.566 1.00 50.50 85 SER A O 1
ATOM 696 N N . SER A 1 86 ? 37.223 31.411 1.709 1.00 39.00 86 SER A N 1
ATOM 697 C CA . SER A 1 86 ? 36.873 30.404 2.702 1.00 39.00 86 SER A CA 1
ATOM 698 C C . SER A 1 86 ? 36.822 29.047 2.017 1.00 39.00 86 SER A C 1
ATOM 700 O O . SER A 1 86 ? 35.897 28.750 1.268 1.00 39.00 86 SER A O 1
ATOM 702 N N . SER A 1 87 ? 37.880 28.268 2.254 1.00 42.66 87 SER A N 1
ATOM 703 C CA . SER A 1 87 ? 37.813 26.829 2.505 1.00 42.66 87 SER A CA 1
ATOM 704 C C . SER A 1 87 ? 36.732 26.088 1.709 1.00 42.66 87 SER A C 1
ATOM 706 O O . SER A 1 87 ? 35.586 25.959 2.149 1.00 42.66 87 SER A O 1
ATOM 708 N N . THR A 1 88 ? 37.138 25.495 0.587 1.00 40.06 88 THR A N 1
ATOM 709 C CA . THR A 1 88 ? 36.399 24.429 -0.094 1.00 40.06 88 THR A CA 1
ATOM 710 C C . THR A 1 88 ? 36.356 23.188 0.805 1.00 40.06 88 THR A C 1
ATOM 712 O O . THR A 1 88 ? 36.994 22.174 0.537 1.00 40.06 88 THR A O 1
ATOM 715 N N . GLN A 1 89 ? 35.611 23.252 1.909 1.00 44.03 89 GLN A N 1
ATOM 716 C CA . GLN A 1 89 ? 35.108 22.054 2.553 1.00 44.03 89 GLN A CA 1
ATOM 717 C C . GLN A 1 89 ? 34.045 21.505 1.616 1.00 44.03 89 GLN A C 1
ATOM 719 O O . GLN A 1 89 ? 32.893 21.938 1.614 1.00 44.03 89 GLN A O 1
ATOM 724 N N . VAL A 1 90 ? 34.464 20.547 0.793 1.00 38.56 90 VAL A N 1
ATOM 725 C CA . VAL A 1 90 ? 33.568 19.587 0.162 1.00 38.56 90 VAL A CA 1
ATOM 726 C C . VAL A 1 90 ? 32.882 18.858 1.310 1.00 38.56 90 VAL A C 1
ATOM 728 O O . VAL A 1 90 ? 33.367 17.850 1.819 1.00 38.56 90 VAL A O 1
ATOM 731 N N . THR A 1 91 ? 31.769 19.412 1.789 1.00 42.81 91 THR A N 1
ATOM 732 C CA . THR A 1 91 ? 30.848 18.661 2.623 1.00 42.81 91 THR A CA 1
ATOM 733 C C . THR A 1 91 ? 30.449 17.480 1.757 1.00 42.81 91 THR A C 1
ATOM 735 O O . THR A 1 91 ? 29.858 17.663 0.689 1.00 42.81 91 THR A O 1
ATOM 738 N N . LEU A 1 92 ? 30.842 16.279 2.182 1.00 41.84 92 LEU A N 1
ATOM 739 C CA . LEU A 1 92 ? 30.306 15.001 1.730 1.00 41.84 92 LEU A CA 1
ATOM 740 C C . LEU A 1 92 ? 28.797 15.015 2.019 1.00 41.84 92 LEU A C 1
ATOM 742 O O . LEU A 1 92 ? 28.298 14.394 2.953 1.00 41.84 92 LEU A O 1
ATOM 746 N N . ASN A 1 93 ? 28.059 15.807 1.246 1.00 42.38 93 ASN A N 1
ATOM 747 C CA . ASN A 1 93 ? 26.618 15.864 1.247 1.00 42.38 93 ASN A CA 1
ATOM 748 C C . ASN A 1 93 ? 26.164 14.541 0.657 1.00 42.38 93 ASN A C 1
ATOM 750 O O . ASN A 1 93 ? 26.042 14.405 -0.555 1.00 42.38 93 ASN A O 1
ATOM 754 N N . GLN A 1 94 ? 25.974 13.563 1.542 1.00 45.31 94 GLN A N 1
ATOM 755 C CA . GLN A 1 94 ? 25.022 12.474 1.380 1.00 45.31 94 GLN A CA 1
ATOM 756 C C . GLN A 1 94 ? 24.981 11.912 -0.043 1.00 45.31 94 GLN A C 1
ATOM 758 O O . GLN A 1 94 ? 23.976 11.999 -0.754 1.00 45.31 94 GLN A O 1
ATOM 763 N N . ILE A 1 95 ? 26.076 11.261 -0.432 1.00 41.62 95 ILE A N 1
ATOM 764 C CA . ILE A 1 95 ? 26.000 10.138 -1.362 1.00 41.62 95 ILE A CA 1
ATOM 765 C C . ILE A 1 95 ? 25.049 9.136 -0.695 1.00 41.62 95 ILE A C 1
ATOM 767 O O . ILE A 1 95 ? 25.447 8.427 0.222 1.00 41.62 95 ILE A O 1
ATOM 771 N N . GLY A 1 96 ? 23.766 9.140 -1.056 1.00 39.69 96 GLY A N 1
ATOM 772 C CA . GLY A 1 96 ? 22.843 8.142 -0.516 1.00 39.69 96 GLY A CA 1
ATOM 773 C C . GLY A 1 96 ? 21.363 8.487 -0.470 1.00 39.69 96 GLY A C 1
ATOM 774 O O . GLY A 1 96 ? 20.576 7.571 -0.260 1.00 39.69 96 GLY A O 1
ATOM 775 N N . PHE A 1 97 ? 20.931 9.730 -0.721 1.00 43.44 97 PHE A N 1
ATOM 776 C CA . PHE A 1 97 ? 19.513 9.949 -1.030 1.00 43.44 97 PHE A CA 1
ATOM 777 C C . PHE A 1 97 ? 19.255 9.495 -2.462 1.00 43.44 97 PHE A C 1
ATOM 779 O O . PHE A 1 97 ? 19.298 10.267 -3.420 1.00 43.44 97 PHE A O 1
ATOM 786 N N . THR A 1 98 ? 19.067 8.183 -2.575 1.00 50.62 98 THR A N 1
ATOM 787 C CA . THR A 1 98 ? 18.566 7.455 -3.729 1.00 50.62 98 THR A CA 1
ATOM 788 C C . THR A 1 98 ? 17.486 8.284 -4.408 1.00 50.62 98 THR A C 1
ATOM 790 O O . THR A 1 98 ? 16.355 8.392 -3.938 1.00 50.62 98 THR A O 1
ATOM 793 N N . LYS A 1 99 ? 17.838 8.892 -5.549 1.00 54.06 99 LYS A N 1
ATOM 794 C CA . LYS A 1 99 ? 16.846 9.278 -6.554 1.00 54.06 99 LYS A CA 1
ATOM 795 C C . LYS A 1 99 ? 15.910 8.080 -6.665 1.00 54.06 99 LYS A C 1
ATOM 797 O O . LYS A 1 99 ? 16.406 6.977 -6.905 1.00 54.06 99 LYS A O 1
ATOM 802 N N . SER A 1 100 ? 14.613 8.272 -6.422 1.00 59.00 100 SER A N 1
ATOM 803 C CA . SER A 1 100 ? 13.622 7.228 -6.658 1.00 59.00 100 SER A CA 1
ATOM 804 C C . SER A 1 100 ? 13.887 6.703 -8.062 1.00 59.00 100 SER A C 1
ATOM 806 O O . SER A 1 100 ? 13.780 7.446 -9.042 1.00 59.00 100 SER A O 1
ATOM 808 N N . ARG A 1 101 ? 14.401 5.469 -8.153 1.00 72.62 101 ARG A N 1
ATOM 809 C CA . ARG A 1 101 ? 14.741 4.883 -9.446 1.00 72.62 101 ARG A CA 1
ATOM 810 C C . ARG A 1 101 ? 13.434 4.858 -10.217 1.00 72.62 101 ARG A C 1
ATOM 812 O O . ARG A 1 101 ? 12.471 4.236 -9.774 1.00 72.62 101 ARG A O 1
ATOM 819 N N . LYS A 1 102 ? 13.373 5.612 -11.314 1.00 83.25 102 LYS A N 1
ATOM 820 C CA . LYS A 1 102 ? 12.223 5.544 -12.206 1.00 83.25 102 LYS A CA 1
ATOM 821 C C . LYS A 1 102 ? 12.187 4.118 -12.735 1.00 83.25 102 LYS A C 1
ATOM 823 O O . LYS A 1 102 ? 13.161 3.667 -13.335 1.00 83.25 102 LYS A O 1
ATOM 828 N N . PHE A 1 103 ? 11.107 3.407 -12.443 1.00 87.19 103 PHE A N 1
ATOM 829 C CA . PHE A 1 103 ? 10.886 2.088 -13.013 1.00 87.19 103 PHE A CA 1
ATOM 830 C C . PHE A 1 103 ? 10.703 2.220 -14.524 1.00 87.19 103 PHE A C 1
ATOM 832 O O . PHE A 1 103 ? 10.149 3.211 -15.005 1.00 87.19 103 PHE A O 1
ATOM 839 N N . ASN A 1 104 ? 11.190 1.228 -15.265 1.00 95.00 104 ASN A N 1
ATOM 840 C CA . ASN A 1 104 ? 10.960 1.141 -16.699 1.00 95.00 104 ASN A CA 1
ATOM 841 C C . ASN A 1 104 ? 9.456 0.961 -16.958 1.00 95.00 104 ASN A C 1
ATOM 843 O O . ASN A 1 104 ? 8.790 0.195 -16.260 1.00 95.00 104 ASN A O 1
ATOM 847 N N . GLU A 1 105 ? 8.915 1.632 -17.974 1.00 95.19 105 GLU A N 1
ATOM 848 C CA . GLU A 1 105 ? 7.501 1.520 -18.350 1.00 95.19 105 GLU A CA 1
ATOM 849 C C . GLU A 1 105 ? 7.097 0.073 -18.658 1.00 95.19 105 GLU A C 1
ATOM 851 O O . GLU A 1 105 ? 5.987 -0.343 -18.323 1.00 95.19 105 GLU A O 1
ATOM 856 N N . LYS A 1 106 ? 8.018 -0.722 -19.222 1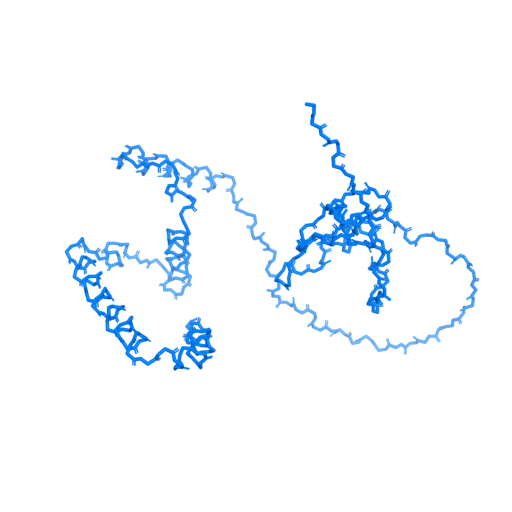.00 96.81 106 LYS A N 1
ATOM 857 C CA . LYS A 1 106 ? 7.799 -2.154 -19.475 1.00 96.81 106 LYS A CA 1
ATOM 858 C C . LYS A 1 106 ? 7.568 -2.942 -18.183 1.00 96.81 106 LYS A C 1
ATOM 860 O O . LYS A 1 106 ? 6.650 -3.758 -18.129 1.00 96.81 106 LYS A O 1
ATOM 865 N N . ASP A 1 107 ? 8.350 -2.666 -17.143 1.00 94.50 107 ASP A N 1
ATOM 866 C CA . ASP A 1 107 ? 8.227 -3.344 -15.848 1.00 94.50 107 ASP A CA 1
ATOM 867 C C . ASP A 1 107 ? 6.944 -2.917 -15.133 1.00 94.50 107 ASP A C 1
ATOM 869 O O . ASP A 1 107 ? 6.223 -3.753 -14.592 1.00 94.50 107 ASP A O 1
ATOM 873 N N . ILE A 1 108 ? 6.605 -1.623 -15.202 1.00 95.00 108 ILE A N 1
ATOM 874 C CA . ILE A 1 108 ? 5.342 -1.100 -14.665 1.00 95.00 108 ILE A CA 1
ATOM 875 C C . ILE A 1 108 ? 4.155 -1.794 -15.337 1.00 95.00 108 ILE A C 1
ATOM 877 O O . ILE A 1 108 ? 3.221 -2.208 -14.650 1.00 95.00 108 ILE A O 1
ATOM 881 N N . LYS A 1 109 ? 4.180 -1.937 -16.667 1.00 97.50 109 LYS A N 1
ATOM 882 C CA . LYS A 1 109 ? 3.130 -2.646 -17.403 1.00 97.50 109 LYS A CA 1
ATOM 883 C C . LYS A 1 109 ? 3.038 -4.108 -16.958 1.00 97.50 109 LYS A C 1
ATOM 885 O O . LYS A 1 109 ? 1.951 -4.557 -16.620 1.00 97.50 109 LYS A O 1
ATOM 890 N N . LYS A 1 110 ? 4.169 -4.813 -16.855 1.00 97.75 110 LYS A N 1
ATOM 891 C CA . LYS A 1 110 ? 4.204 -6.211 -16.399 1.00 97.75 110 LYS A CA 1
ATOM 892 C C . LYS A 1 110 ? 3.586 -6.390 -15.008 1.00 97.75 110 LYS A C 1
ATOM 894 O O . LYS A 1 110 ? 2.815 -7.318 -14.800 1.00 97.75 110 LYS A O 1
ATOM 899 N N . ILE A 1 111 ? 3.887 -5.496 -14.064 1.00 96.38 111 ILE A N 1
ATOM 900 C CA . ILE A 1 111 ? 3.289 -5.531 -12.720 1.00 96.38 111 ILE A CA 1
ATOM 901 C C . ILE A 1 111 ? 1.779 -5.278 -12.768 1.00 96.38 111 ILE A C 1
ATOM 903 O O . ILE A 1 111 ? 1.035 -5.936 -12.041 1.00 96.38 111 ILE A O 1
ATOM 907 N N . LYS A 1 112 ? 1.307 -4.362 -13.6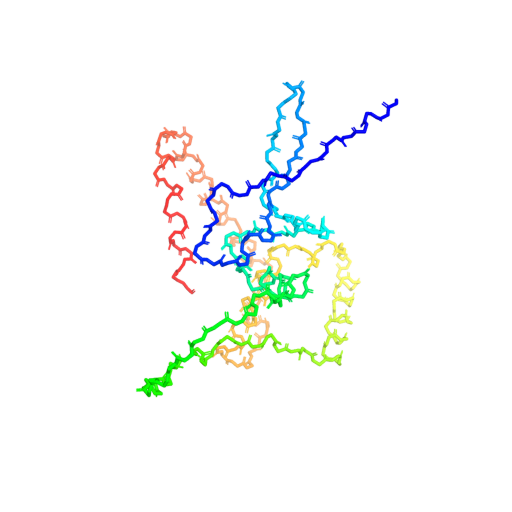24 1.00 97.31 112 LYS A N 1
ATOM 908 C CA . LYS A 1 112 ? -0.133 -4.138 -13.823 1.00 97.31 112 LYS A CA 1
ATOM 909 C C . LYS A 1 112 ? -0.821 -5.391 -14.358 1.00 97.31 112 LYS A C 1
ATOM 911 O O . LYS A 1 112 ? -1.826 -5.795 -13.785 1.00 97.31 112 LYS A O 1
ATOM 916 N N . ASP A 1 113 ? -0.255 -6.019 -15.385 1.00 98.12 113 ASP A N 1
ATOM 917 C CA . ASP A 1 113 ? -0.821 -7.221 -16.005 1.00 98.12 113 ASP A CA 1
ATOM 918 C C . ASP A 1 113 ? -0.897 -8.381 -14.990 1.00 98.12 113 ASP A C 1
ATOM 920 O O . ASP A 1 113 ? -1.959 -8.975 -14.817 1.00 98.12 113 ASP A O 1
ATOM 924 N N . LEU A 1 114 ? 0.173 -8.616 -14.215 1.00 97.88 114 LEU A N 1
ATOM 925 C CA . LEU A 1 114 ? 0.188 -9.606 -13.124 1.00 97.88 114 LEU A CA 1
ATOM 926 C C . LEU A 1 114 ? -0.822 -9.288 -12.014 1.00 97.88 114 LEU A C 1
ATOM 928 O O . LEU A 1 114 ? -1.415 -10.192 -11.430 1.00 97.88 114 LEU A O 1
ATOM 932 N N . SER A 1 115 ? -1.032 -8.006 -11.707 1.00 97.00 115 SER A N 1
ATOM 933 C CA . SER A 1 115 ? -2.025 -7.594 -10.708 1.00 97.00 115 SER A CA 1
ATOM 934 C C . SER A 1 115 ? -3.445 -7.894 -11.187 1.00 97.00 115 SER A C 1
ATOM 936 O O . SER A 1 115 ? -4.265 -8.364 -10.404 1.00 97.00 115 SER A O 1
ATOM 938 N N . VAL A 1 116 ? -3.732 -7.654 -12.472 1.00 97.88 116 VAL A N 1
ATOM 939 C CA . VAL A 1 116 ? -5.024 -7.994 -13.085 1.00 97.88 116 VAL A CA 1
ATOM 940 C C . VAL A 1 116 ? -5.226 -9.507 -13.086 1.00 97.88 116 VAL A C 1
ATOM 942 O O . VAL A 1 116 ? -6.273 -9.969 -12.644 1.00 97.88 116 VAL A O 1
ATOM 945 N N . GLU A 1 117 ? -4.223 -10.280 -13.504 1.00 98.19 117 GLU A N 1
ATOM 946 C CA . GLU A 1 117 ? -4.275 -11.745 -13.488 1.00 98.19 117 GLU A CA 1
ATOM 947 C C . GLU A 1 117 ? -4.537 -12.288 -12.079 1.00 98.19 117 GLU A C 1
ATOM 949 O O . GLU A 1 117 ? -5.413 -13.130 -11.894 1.00 98.19 117 GLU A O 1
ATOM 954 N N . TRP A 1 118 ? -3.843 -11.764 -11.068 1.00 97.25 118 TRP A N 1
ATOM 955 C CA . TRP A 1 118 ? -4.036 -12.173 -9.679 1.00 97.25 118 TRP A CA 1
ATOM 956 C C . TRP A 1 118 ? -5.450 -11.877 -9.171 1.00 97.25 118 TRP A C 1
ATOM 958 O O . TRP A 1 118 ? -6.083 -12.728 -8.537 1.00 97.25 118 TRP A O 1
ATOM 968 N N . VAL A 1 119 ? -5.963 -10.680 -9.465 1.00 97.81 119 VAL A N 1
ATOM 969 C CA . VAL A 1 119 ? -7.303 -10.260 -9.046 1.00 97.81 119 VAL A CA 1
ATOM 970 C C . VAL A 1 119 ? -8.380 -11.080 -9.753 1.00 97.81 119 VAL A C 1
ATOM 972 O O . VAL A 1 119 ? -9.273 -11.606 -9.091 1.00 97.81 119 VAL A O 1
ATOM 975 N N . CYS A 1 120 ? 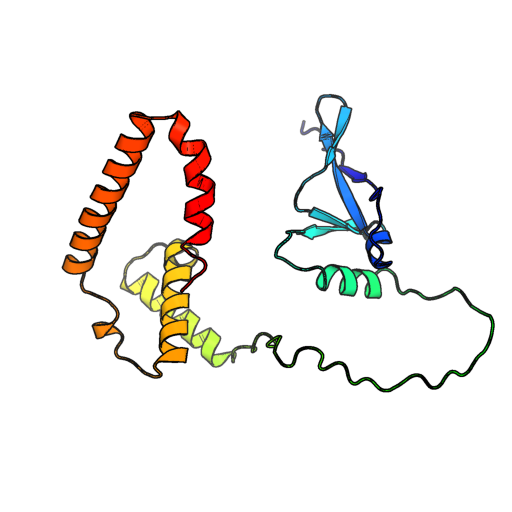-8.287 -11.235 -11.074 1.00 97.94 120 CYS A N 1
ATOM 976 C CA . CYS A 1 120 ? -9.271 -11.967 -11.866 1.00 97.94 120 CYS A CA 1
ATOM 977 C C . CYS A 1 120 ? -9.203 -13.478 -11.618 1.00 97.94 120 CYS A C 1
ATOM 979 O O . CYS A 1 120 ? -10.230 -14.095 -11.347 1.00 97.94 120 CYS A O 1
ATOM 981 N N . GLY A 1 121 ? -8.008 -14.071 -11.652 1.00 97.56 121 GLY A N 1
ATOM 982 C CA . GLY A 1 121 ? -7.809 -15.508 -11.452 1.00 97.56 121 GLY A CA 1
ATOM 983 C C . GLY A 1 121 ? -8.150 -15.966 -10.034 1.00 97.56 121 GLY A C 1
ATOM 984 O O . GLY A 1 121 ? -8.644 -17.073 -9.842 1.00 97.56 121 GLY A O 1
ATOM 985 N N . GLY A 1 122 ? -7.941 -15.102 -9.038 1.00 96.25 122 GLY A N 1
ATOM 986 C CA . GLY A 1 122 ? -8.296 -15.369 -7.645 1.00 96.25 122 GLY A CA 1
ATOM 987 C C . GLY A 1 122 ? -9.680 -14.871 -7.217 1.00 96.25 122 GLY A C 1
ATOM 988 O O . GLY A 1 122 ? -9.985 -14.987 -6.030 1.00 96.25 122 GLY A O 1
ATOM 989 N N . ILE A 1 123 ? -10.466 -14.272 -8.125 1.00 97.31 123 ILE A N 1
ATOM 990 C CA . ILE A 1 123 ? -11.757 -13.607 -7.849 1.00 97.31 123 ILE A CA 1
ATOM 991 C C . ILE A 1 123 ? -11.658 -12.710 -6.595 1.00 97.31 123 ILE A C 1
ATOM 993 O O . ILE A 1 123 ? -12.421 -12.821 -5.633 1.00 97.31 123 ILE A O 1
ATOM 997 N N . ARG A 1 124 ? -10.635 -11.850 -6.558 1.00 96.88 124 ARG A N 1
ATOM 998 C CA . ARG A 1 124 ? -10.359 -10.952 -5.427 1.00 96.88 124 ARG A CA 1
ATOM 999 C C . ARG A 1 124 ? -11.038 -9.592 -5.634 1.00 96.88 124 ARG A C 1
ATOM 1001 O O . ARG A 1 124 ? -11.214 -9.162 -6.771 1.00 96.88 124 ARG A O 1
ATOM 1008 N N . PRO A 1 125 ? -11.392 -8.865 -4.561 1.00 97.69 125 PRO A N 1
ATOM 1009 C CA . PRO A 1 125 ? -11.829 -7.479 -4.690 1.00 97.69 125 PRO A CA 1
ATOM 1010 C C . PRO A 1 125 ? -10.645 -6.569 -5.050 1.00 97.69 125 PRO A C 1
ATOM 1012 O O . PRO A 1 125 ? -9.546 -6.750 -4.529 1.00 97.69 125 PRO A O 1
ATOM 1015 N N . PHE A 1 126 ? -10.869 -5.537 -5.870 1.00 96.75 126 PHE A N 1
ATOM 1016 C CA . PHE A 1 126 ? -9.816 -4.583 -6.261 1.00 96.75 126 PHE A CA 1
ATOM 1017 C C . PHE A 1 126 ? -9.173 -3.851 -5.074 1.00 96.75 126 PHE A C 1
ATOM 1019 O O . PHE A 1 126 ? -7.996 -3.502 -5.133 1.00 96.75 126 PHE A O 1
ATOM 1026 N N . SER A 1 127 ? -9.913 -3.679 -3.973 1.00 97.31 127 SER A N 1
ATOM 1027 C CA . SER A 1 127 ? -9.418 -3.053 -2.741 1.00 97.31 127 SER A CA 1
ATOM 1028 C C . SER A 1 127 ? -8.227 -3.782 -2.113 1.00 97.31 127 SER A C 1
ATOM 1030 O O . SER A 1 127 ? -7.495 -3.173 -1.337 1.00 97.31 127 SER A O 1
ATOM 1032 N N . ILE A 1 128 ? -7.975 -5.050 -2.468 1.00 97.00 128 ILE A N 1
ATOM 1033 C CA . ILE A 1 128 ? -6.808 -5.800 -1.983 1.00 97.00 128 ILE A CA 1
ATOM 1034 C C . ILE A 1 128 ? -5.475 -5.162 -2.408 1.00 97.00 128 ILE A C 1
ATOM 1036 O O . ILE A 1 128 ? -4.482 -5.289 -1.699 1.00 97.00 128 ILE A O 1
ATOM 1040 N N . LEU A 1 129 ? -5.445 -4.439 -3.535 1.00 94.56 129 LEU A N 1
ATOM 1041 C CA . LEU A 1 129 ? -4.245 -3.741 -4.013 1.00 94.56 129 LEU A CA 1
ATOM 1042 C C . LEU A 1 129 ? -3.898 -2.523 -3.144 1.00 94.56 129 LEU A C 1
ATOM 1044 O O . LEU A 1 129 ? -2.738 -2.107 -3.076 1.00 94.56 129 LEU A O 1
ATOM 1048 N N . ASP A 1 130 ? -4.896 -1.974 -2.453 1.00 94.62 130 ASP A N 1
ATOM 1049 C CA . ASP A 1 130 ? -4.742 -0.864 -1.519 1.00 94.62 130 ASP A CA 1
ATOM 1050 C C . ASP A 1 130 ? -4.594 -1.316 -0.065 1.00 94.62 130 ASP A C 1
ATOM 1052 O O . ASP A 1 130 ? -4.336 -0.487 0.809 1.00 94.62 130 ASP A O 1
ATOM 1056 N N . ASP A 1 131 ? -4.660 -2.624 0.197 1.00 95.81 131 ASP A N 1
ATOM 1057 C CA . ASP A 1 131 ? -4.495 -3.167 1.536 1.00 95.81 131 ASP A CA 1
ATOM 1058 C C . ASP A 1 131 ? -3.084 -2.901 2.090 1.00 95.81 131 ASP A C 1
ATOM 1060 O O . ASP A 1 131 ? -2.050 -3.241 1.502 1.00 95.81 131 ASP A O 1
ATOM 1064 N N . SER A 1 132 ? -3.041 -2.279 3.268 1.00 93.62 132 SER A N 1
ATOM 1065 C CA . SER A 1 132 ? -1.784 -1.925 3.933 1.00 93.62 132 SER A CA 1
ATOM 1066 C C . SER A 1 132 ? -0.972 -3.152 4.367 1.00 93.62 132 SER A C 1
ATOM 1068 O O . SER A 1 132 ? 0.262 -3.107 4.342 1.00 93.62 132 SER A O 1
ATOM 1070 N N . GLY A 1 133 ? -1.641 -4.256 4.717 1.00 93.38 133 GLY A N 1
ATOM 1071 C CA . GLY A 1 133 ? -1.003 -5.517 5.084 1.00 93.38 133 GLY A CA 1
ATOM 1072 C C . GLY A 1 133 ? -0.307 -6.159 3.889 1.00 93.38 133 GLY A C 1
ATOM 1073 O O . GLY A 1 133 ? 0.869 -6.519 3.982 1.00 93.38 133 GLY A O 1
ATOM 1074 N N . PHE A 1 134 ? -0.987 -6.211 2.742 1.00 95.19 134 PHE A N 1
ATOM 1075 C CA . PHE A 1 134 ? -0.419 -6.686 1.484 1.00 95.19 134 PHE A CA 1
ATOM 1076 C C . PHE A 1 134 ? 0.796 -5.856 1.051 1.00 95.19 134 PHE A C 1
ATOM 1078 O O . PHE A 1 134 ? 1.849 -6.422 0.758 1.00 95.19 134 PHE A O 1
ATOM 1085 N N . ARG A 1 135 ? 0.707 -4.518 1.085 1.00 94.81 135 ARG A N 1
ATOM 1086 C CA . ARG A 1 135 ? 1.838 -3.631 0.746 1.00 94.81 135 ARG A CA 1
ATOM 1087 C C . ARG A 1 135 ? 3.052 -3.874 1.644 1.00 94.81 135 ARG A C 1
ATOM 1089 O O . ARG A 1 135 ? 4.178 -3.909 1.150 1.00 94.81 135 ARG A O 1
ATOM 1096 N N . ARG A 1 136 ? 2.833 -4.074 2.949 1.00 93.00 136 ARG A N 1
ATOM 1097 C CA . ARG A 1 136 ? 3.907 -4.387 3.902 1.00 93.00 136 ARG A CA 1
ATOM 1098 C C . ARG A 1 136 ? 4.554 -5.739 3.597 1.00 93.00 136 ARG A C 1
ATOM 1100 O O . ARG A 1 136 ? 5.777 -5.824 3.585 1.00 93.00 136 ARG A O 1
ATOM 1107 N N . LEU A 1 137 ? 3.754 -6.765 3.308 1.00 95.06 137 LEU A N 1
ATOM 1108 C CA . LEU A 1 137 ? 4.258 -8.085 2.924 1.00 95.06 137 LEU A CA 1
ATOM 1109 C C . LEU A 1 137 ? 5.082 -8.021 1.628 1.00 95.06 137 LEU A C 1
ATOM 1111 O O . LEU A 1 137 ? 6.210 -8.505 1.596 1.00 95.06 137 LEU A O 1
ATOM 1115 N N . ALA A 1 138 ? 4.559 -7.371 0.585 1.00 95.62 138 ALA A N 1
ATOM 1116 C CA . ALA A 1 138 ? 5.252 -7.219 -0.693 1.00 95.62 138 ALA A CA 1
ATOM 1117 C C . ALA A 1 138 ? 6.590 -6.475 -0.537 1.00 95.62 138 ALA A C 1
ATOM 1119 O O . ALA A 1 138 ? 7.595 -6.864 -1.133 1.00 95.62 138 ALA A O 1
ATOM 1120 N N . GLN A 1 139 ? 6.630 -5.439 0.306 1.00 94.00 139 GLN A N 1
ATOM 1121 C CA . GLN A 1 139 ? 7.857 -4.702 0.600 1.00 94.00 139 GLN A CA 1
ATOM 1122 C C . GLN A 1 139 ? 8.914 -5.574 1.299 1.00 94.00 139 GLN A C 1
ATOM 1124 O O . GLN A 1 139 ? 10.098 -5.454 0.975 1.00 94.00 139 GLN A O 1
ATOM 1129 N N . GLU A 1 140 ? 8.510 -6.466 2.210 1.00 95.62 140 GLU A N 1
ATOM 1130 C CA . GLU A 1 140 ? 9.422 -7.438 2.829 1.00 95.62 140 GLU A CA 1
ATOM 1131 C C . GLU A 1 140 ? 9.936 -8.467 1.816 1.00 95.62 140 GLU A C 1
ATOM 1133 O O . GLU A 1 140 ? 11.126 -8.772 1.827 1.00 95.62 140 GLU A O 1
ATOM 1138 N N . CYS A 1 141 ? 9.105 -8.940 0.880 1.00 95.19 141 CYS A N 1
ATOM 1139 C CA . CYS A 1 141 ? 9.568 -9.804 -0.213 1.00 95.19 141 CYS A CA 1
ATOM 1140 C C . CYS A 1 141 ? 10.633 -9.112 -1.081 1.00 95.19 141 CYS A C 1
ATOM 1142 O O . CYS A 1 141 ? 11.645 -9.723 -1.419 1.00 95.19 141 CYS A O 1
ATOM 1144 N N . VAL A 1 142 ? 10.449 -7.825 -1.401 1.00 94.31 142 VAL A N 1
ATOM 1145 C CA . VAL A 1 142 ? 11.453 -7.029 -2.130 1.00 94.31 142 VAL A CA 1
ATOM 1146 C C . VAL A 1 142 ? 12.739 -6.887 -1.316 1.00 94.31 142 VAL A C 1
ATOM 1148 O O . VAL A 1 142 ? 13.829 -7.029 -1.870 1.00 94.31 142 VAL A O 1
ATOM 1151 N N . ARG A 1 143 ? 12.633 -6.636 -0.005 1.00 94.31 143 ARG A N 1
ATOM 1152 C CA . ARG A 1 143 ? 13.793 -6.538 0.893 1.00 94.31 143 ARG A CA 1
ATOM 1153 C C . ARG A 1 143 ? 14.567 -7.855 0.951 1.00 94.31 143 ARG A C 1
ATOM 1155 O O . ARG A 1 143 ? 15.788 -7.843 0.829 1.00 94.31 143 ARG A O 1
ATOM 1162 N N . LEU A 1 144 ? 13.867 -8.979 1.084 1.00 93.50 144 LEU A N 1
ATOM 1163 C CA . LEU A 1 144 ? 14.471 -10.310 1.044 1.00 93.50 144 LEU A CA 1
ATOM 1164 C C . LEU A 1 144 ? 15.159 -10.570 -0.296 1.00 93.50 144 LEU A C 1
ATOM 1166 O O . LEU A 1 144 ? 16.293 -11.028 -0.299 1.00 93.50 144 LEU A O 1
ATOM 1170 N N . GLY A 1 145 ? 14.543 -10.196 -1.419 1.00 94.44 145 GLY A N 1
ATOM 1171 C CA . GLY A 1 145 ? 15.171 -10.324 -2.739 1.00 94.44 145 GLY A CA 1
ATOM 1172 C C . GLY A 1 145 ? 16.419 -9.461 -2.903 1.00 94.44 145 GLY A C 1
ATOM 1173 O O . GLY A 1 145 ? 17.397 -9.888 -3.507 1.00 94.44 145 GLY A O 1
ATOM 1174 N N . ALA A 1 146 ? 16.427 -8.264 -2.315 1.00 92.75 146 ALA A N 1
ATOM 1175 C CA . ALA A 1 146 ? 17.609 -7.409 -2.299 1.00 92.75 146 ALA A CA 1
ATOM 1176 C C . ALA A 1 146 ? 18.750 -7.994 -1.445 1.00 92.75 146 ALA A C 1
ATOM 1178 O O . ALA A 1 146 ? 19.913 -7.833 -1.804 1.00 92.75 146 ALA A O 1
ATOM 1179 N N . ASN A 1 147 ? 18.423 -8.674 -0.341 1.00 94.00 147 ASN A N 1
ATOM 1180 C CA . ASN A 1 147 ? 19.406 -9.231 0.593 1.00 94.00 147 ASN A CA 1
ATOM 1181 C C . ASN A 1 147 ? 19.925 -10.615 0.176 1.00 94.00 147 ASN A C 1
ATOM 1183 O O . ASN A 1 147 ? 21.105 -10.907 0.344 1.00 94.00 147 ASN A O 1
ATOM 1187 N N . CYS A 1 148 ? 19.044 -11.475 -0.329 1.00 94.81 148 CYS A N 1
ATOM 1188 C CA . CYS A 1 148 ? 19.316 -12.887 -0.600 1.00 94.81 148 CYS A CA 1
ATOM 1189 C C . CYS A 1 148 ? 19.455 -13.195 -2.099 1.00 94.81 148 CYS A C 1
ATOM 1191 O O . CYS A 1 148 ? 19.857 -14.299 -2.453 1.00 94.81 148 CYS A O 1
ATOM 1193 N N . GLY A 1 149 ? 19.145 -12.241 -2.982 1.00 95.44 149 GLY A N 1
ATOM 1194 C CA . GLY A 1 149 ? 19.120 -12.458 -4.426 1.00 95.44 149 GLY A CA 1
ATOM 1195 C C . GLY A 1 149 ? 17.845 -13.166 -4.887 1.00 95.44 149 GLY A C 1
ATOM 1196 O O . GLY A 1 149 ? 16.765 -12.959 -4.334 1.00 95.44 149 GLY A O 1
ATOM 1197 N N . ALA A 1 150 ? 17.955 -13.980 -5.937 1.00 93.38 150 ALA A N 1
ATOM 1198 C CA . ALA A 1 150 ? 16.840 -14.797 -6.402 1.00 93.38 150 ALA A CA 1
ATOM 1199 C C . ALA A 1 150 ? 16.551 -15.917 -5.390 1.00 93.38 150 ALA A C 1
ATOM 1201 O O . ALA A 1 150 ? 17.466 -16.606 -4.948 1.00 93.38 150 ALA A O 1
ATOM 1202 N N . PHE A 1 151 ? 15.281 -16.104 -5.047 1.00 94.19 151 PHE A N 1
ATOM 1203 C CA . PHE A 1 151 ? 14.829 -17.143 -4.126 1.00 94.19 151 PHE A CA 1
ATOM 1204 C C . PHE A 1 151 ? 13.540 -17.779 -4.645 1.00 94.19 151 PHE A C 1
ATOM 1206 O O . PHE A 1 151 ? 12.812 -17.173 -5.438 1.00 94.19 151 PHE A O 1
ATOM 1213 N N . ASP A 1 152 ? 13.252 -18.993 -4.181 1.00 94.62 152 ASP A N 1
ATOM 1214 C CA . ASP A 1 152 ? 11.990 -19.657 -4.484 1.00 94.62 152 ASP A CA 1
ATOM 1215 C C . ASP A 1 152 ? 10.850 -19.060 -3.643 1.00 94.62 152 ASP A C 1
ATOM 1217 O O . ASP A 1 152 ? 10.854 -19.081 -2.408 1.00 94.62 152 ASP A O 1
ATOM 1221 N N . VAL A 1 153 ? 9.847 -18.516 -4.332 1.00 92.31 153 VAL A N 1
ATOM 1222 C CA . VAL A 1 153 ? 8.666 -17.908 -3.714 1.00 92.31 153 VAL A CA 1
ATOM 1223 C C . VAL A 1 153 ? 7.830 -18.950 -2.966 1.00 92.31 153 VAL A C 1
ATOM 1225 O O . VAL A 1 153 ? 7.227 -18.606 -1.950 1.00 92.31 153 VAL A O 1
ATOM 1228 N N . TYR A 1 154 ? 7.814 -20.211 -3.408 1.00 91.38 154 TYR A N 1
ATOM 1229 C CA . TYR A 1 154 ? 7.044 -21.274 -2.753 1.00 91.38 154 TYR A CA 1
ATOM 1230 C C . TYR A 1 154 ? 7.657 -21.717 -1.422 1.00 91.38 154 TYR A C 1
ATOM 1232 O O . TYR A 1 154 ? 6.933 -22.110 -0.507 1.00 91.38 154 TYR A O 1
ATOM 1240 N N . GLU A 1 155 ? 8.977 -21.608 -1.272 1.00 91.50 155 GLU A N 1
ATOM 1241 C CA . GLU A 1 155 ? 9.632 -21.845 0.016 1.00 91.50 155 GLU A CA 1
ATOM 1242 C C . GLU A 1 155 ? 9.373 -20.703 1.002 1.00 91.50 155 GLU A C 1
ATOM 1244 O O . GLU A 1 155 ? 9.178 -20.940 2.203 1.00 91.50 155 GLU A O 1
ATOM 1249 N N . LEU A 1 156 ? 9.335 -19.466 0.490 1.00 93.19 156 LEU A N 1
ATOM 1250 C CA . LEU A 1 156 ? 9.063 -18.275 1.288 1.00 93.19 156 LEU A CA 1
ATOM 1251 C C . LEU A 1 156 ? 7.602 -18.228 1.762 1.00 93.19 156 LEU A C 1
ATOM 1253 O O . LEU A 1 156 ? 7.332 -18.015 2.949 1.00 93.19 156 LEU A O 1
ATOM 1257 N N . LEU A 1 157 ? 6.651 -18.410 0.844 1.00 92.94 157 LEU A N 1
ATOM 1258 C CA . LEU A 1 157 ? 5.223 -18.337 1.133 1.00 92.94 157 LEU A CA 1
ATOM 1259 C C . LEU A 1 157 ? 4.728 -19.674 1.681 1.00 92.94 157 LEU A C 1
ATOM 1261 O O . LEU A 1 157 ? 4.463 -20.628 0.954 1.00 92.94 157 LEU A O 1
ATOM 1265 N N . ARG A 1 158 ? 4.576 -19.738 3.005 1.00 92.00 158 ARG A N 1
ATOM 1266 C CA . ARG A 1 158 ? 4.083 -20.940 3.683 1.00 92.00 158 ARG A CA 1
ATOM 1267 C C . ARG A 1 158 ? 2.644 -21.256 3.272 1.00 92.00 158 ARG A C 1
ATOM 1269 O O . ARG A 1 158 ? 1.813 -20.363 3.130 1.00 92.00 158 ARG A O 1
ATOM 1276 N N . GLY A 1 159 ? 2.343 -22.549 3.167 1.00 94.56 159 GLY A N 1
ATOM 1277 C CA . GLY A 1 159 ? 1.001 -23.025 2.841 1.00 94.56 159 GLY A CA 1
ATOM 1278 C C . GLY A 1 159 ? -0.065 -22.611 3.863 1.00 94.56 159 GLY A C 1
ATOM 1279 O O . GLY A 1 159 ? 0.222 -22.330 5.031 1.00 94.56 159 GLY A O 1
ATOM 1280 N N . GLU A 1 160 ? -1.323 -22.644 3.423 1.00 95.88 160 GLU A N 1
ATOM 1281 C CA . GLU A 1 160 ? -2.498 -22.167 4.165 1.00 95.88 160 GLU A CA 1
ATOM 1282 C C . GLU A 1 160 ? -2.587 -22.716 5.596 1.00 95.88 160 GLU A C 1
ATOM 1284 O O . GLU A 1 160 ? -2.775 -21.959 6.548 1.00 95.88 160 GLU A O 1
ATOM 1289 N N . LYS A 1 161 ? -2.380 -24.028 5.778 1.00 97.38 161 LYS A N 1
ATOM 1290 C CA . LYS A 1 161 ? -2.450 -24.680 7.097 1.00 97.38 161 LYS A CA 1
ATOM 1291 C C . LYS A 1 161 ? -1.442 -24.092 8.089 1.00 97.38 161 LYS A C 1
ATOM 1293 O O . LYS A 1 161 ? -1.754 -23.946 9.270 1.00 97.38 161 LYS A O 1
ATOM 1298 N N . THR A 1 162 ? -0.244 -23.746 7.624 1.00 96.00 162 THR A N 1
ATOM 1299 C CA . THR A 1 162 ? 0.805 -23.150 8.463 1.00 96.00 162 THR A CA 1
ATOM 1300 C C . THR A 1 162 ? 0.429 -21.731 8.868 1.00 96.00 162 THR A C 1
ATOM 1302 O O . THR A 1 162 ? 0.531 -21.389 10.046 1.00 96.00 162 THR A O 1
ATOM 1305 N N . ILE A 1 163 ? -0.071 -20.930 7.922 1.00 95.38 163 ILE A N 1
ATOM 1306 C CA . ILE A 1 163 ? -0.553 -19.573 8.201 1.00 95.38 163 ILE A CA 1
ATOM 1307 C C . ILE A 1 163 ? -1.731 -19.609 9.179 1.00 95.38 163 ILE A C 1
ATOM 1309 O O . ILE A 1 163 ? -1.712 -18.894 10.175 1.00 95.38 163 ILE A O 1
ATOM 1313 N N . SER A 1 164 ? -2.703 -20.497 8.971 1.00 96.38 164 SER A N 1
ATOM 1314 C CA . SER A 1 164 ? -3.865 -20.667 9.853 1.00 96.38 164 SER A CA 1
ATOM 1315 C C . SER A 1 164 ? -3.470 -21.004 11.300 1.00 96.38 164 SER A C 1
ATOM 1317 O O . SER A 1 164 ? -3.944 -20.374 12.254 1.00 96.38 164 SER A O 1
ATOM 1319 N N . ARG A 1 165 ? -2.520 -21.932 11.488 1.00 96.81 165 ARG A N 1
ATOM 1320 C CA . ARG A 1 165 ? -1.953 -22.236 12.815 1.00 96.81 165 ARG A CA 1
ATOM 1321 C C . ARG A 1 165 ? -1.287 -21.011 13.440 1.00 96.81 165 ARG A C 1
ATOM 1323 O O . ARG A 1 165 ? -1.499 -20.740 14.621 1.00 96.81 165 ARG A O 1
ATOM 1330 N N . HIS A 1 166 ? -0.514 -20.258 12.657 1.00 94.56 166 HIS A N 1
ATOM 1331 C CA . HIS A 1 166 ? 0.165 -19.063 13.151 1.00 94.56 166 HIS A CA 1
ATOM 1332 C C . HIS A 1 166 ? -0.822 -17.959 13.551 1.00 94.56 166 HIS A C 1
ATOM 1334 O O . HIS A 1 166 ? -0.671 -17.373 14.618 1.00 94.56 166 HIS A O 1
ATOM 1340 N N . VAL A 1 167 ? -1.878 -17.738 12.764 1.00 95.12 167 VAL A N 1
ATOM 1341 C CA . VAL A 1 167 ? -2.968 -16.806 13.096 1.00 95.12 167 VAL A CA 1
ATOM 1342 C C . VAL A 1 167 ? -3.640 -17.208 14.407 1.00 95.12 167 VAL A C 1
ATOM 1344 O O . VAL A 1 167 ? -3.850 -16.361 15.270 1.00 95.12 167 VAL A O 1
ATOM 1347 N N . THR A 1 168 ? -3.911 -18.500 14.603 1.00 96.69 168 THR A N 1
ATOM 1348 C CA . THR A 1 168 ? -4.513 -19.013 15.845 1.00 96.69 168 THR A CA 1
ATOM 1349 C C . THR A 1 168 ? -3.606 -18.763 17.054 1.00 96.69 168 THR A C 1
ATOM 1351 O O . THR A 1 168 ? -4.066 -18.277 18.090 1.00 96.69 168 THR A O 1
ATOM 1354 N N . SER A 1 169 ? -2.305 -19.036 16.913 1.00 95.81 169 SER A N 1
ATOM 1355 C CA . SER A 1 169 ? -1.308 -18.771 17.954 1.00 95.81 169 SER A CA 1
ATOM 1356 C C . SER A 1 169 ? -1.190 -17.277 18.262 1.00 95.81 169 SER A C 1
ATOM 1358 O O . SER A 1 169 ? -1.149 -16.888 19.426 1.00 95.81 169 SER A O 1
ATOM 1360 N N . PHE A 1 170 ? -1.158 -16.429 17.235 1.00 91.25 170 PHE A N 1
ATOM 1361 C CA . PHE A 1 170 ? -1.071 -14.981 17.394 1.00 91.25 170 PHE A CA 1
ATOM 1362 C C . PHE A 1 170 ? -2.328 -14.413 18.066 1.00 91.25 170 PHE A C 1
ATOM 1364 O O . PHE A 1 170 ? -2.228 -13.621 18.999 1.00 91.25 170 PHE A O 1
ATOM 1371 N N . ALA A 1 171 ? -3.514 -14.891 17.683 1.00 92.44 171 ALA A N 1
ATOM 1372 C CA . ALA A 1 171 ? -4.773 -14.516 18.317 1.00 92.44 171 ALA A CA 1
ATOM 1373 C C . ALA A 1 171 ? -4.826 -14.918 19.801 1.00 92.44 171 ALA A C 1
ATOM 1375 O O . ALA A 1 171 ? -5.379 -14.181 20.617 1.00 92.44 171 ALA A O 1
ATOM 1376 N N . ALA A 1 172 ? -4.245 -16.063 20.181 1.00 93.19 172 ALA A N 1
ATOM 1377 C CA . ALA A 1 172 ? -4.110 -16.444 21.587 1.00 93.19 172 ALA A CA 1
ATOM 1378 C C . ALA A 1 172 ? -3.252 -15.433 22.368 1.00 93.19 172 ALA A C 1
ATOM 1380 O O . ALA A 1 172 ? -3.679 -14.970 23.422 1.00 93.19 172 ALA A O 1
ATOM 1381 N N . ILE A 1 173 ? -2.114 -15.009 21.808 1.00 93.00 173 ILE A N 1
ATOM 1382 C CA . ILE A 1 173 ? -1.252 -13.980 22.411 1.00 93.00 173 ILE A CA 1
ATOM 1383 C C . ILE A 1 173 ? -2.011 -12.657 22.572 1.00 93.00 173 ILE A C 1
ATOM 1385 O O . ILE A 1 173 ? -1.988 -12.065 23.648 1.00 93.00 173 ILE A O 1
ATOM 1389 N N . CYS A 1 174 ? -2.722 -12.203 21.535 1.00 90.44 174 CYS A N 1
ATOM 1390 C CA . CYS A 1 174 ? -3.514 -10.975 21.614 1.00 90.44 174 CYS A CA 1
ATOM 1391 C C . CYS A 1 174 ? -4.608 -11.057 22.689 1.00 90.44 174 CYS A C 1
ATOM 1393 O O . CYS A 1 174 ? -4.823 -10.085 23.409 1.00 90.44 174 CYS A O 1
ATOM 1395 N N . ARG A 1 175 ? -5.282 -12.206 22.833 1.00 93.81 175 ARG A N 1
ATOM 1396 C CA . ARG A 1 175 ? -6.299 -12.410 23.879 1.00 93.81 175 ARG A CA 1
ATOM 1397 C C . ARG A 1 175 ? -5.706 -12.332 25.281 1.00 93.81 175 ARG A C 1
ATOM 1399 O O . ARG A 1 175 ? -6.293 -11.668 26.129 1.00 93.81 175 ARG A O 1
ATOM 1406 N N . GLU A 1 176 ? -4.545 -12.941 25.509 1.00 93.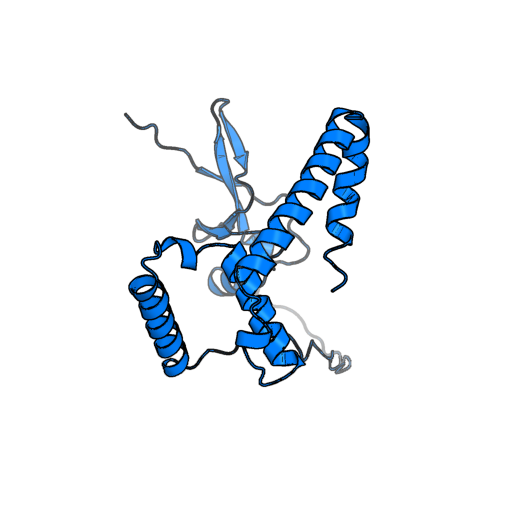75 176 GLU A N 1
ATOM 1407 C CA . GLU A 1 176 ? -3.855 -12.836 26.800 1.00 93.75 176 GLU A CA 1
ATOM 1408 C C . GLU A 1 176 ? -3.422 -11.397 27.097 1.00 93.75 176 GLU A C 1
ATOM 1410 O O . GLU A 1 176 ? -3.632 -10.910 28.206 1.00 93.75 176 GLU A O 1
ATOM 1415 N N . GLN A 1 177 ? -2.921 -10.668 26.096 1.00 86.75 177 GLN A N 1
ATOM 1416 C CA . GLN A 1 177 ? -2.598 -9.248 26.253 1.00 86.75 177 GLN A CA 1
ATOM 1417 C C . GLN A 1 177 ? -3.835 -8.426 26.624 1.00 86.75 177 GLN A C 1
ATOM 1419 O O . GLN A 1 177 ? -3.797 -7.656 27.577 1.00 86.75 177 GLN A O 1
ATOM 1424 N N . ILE A 1 178 ? -4.954 -8.609 25.920 1.00 91.12 178 ILE A N 1
ATOM 1425 C CA . ILE A 1 178 ? -6.210 -7.915 26.235 1.00 91.12 178 ILE A CA 1
ATOM 1426 C C . ILE A 1 178 ? -6.680 -8.267 27.653 1.00 91.12 178 ILE A C 1
ATOM 1428 O O . ILE A 1 178 ? -7.070 -7.377 28.403 1.00 91.12 178 ILE A O 1
ATOM 1432 N N . LYS A 1 179 ? -6.600 -9.539 28.056 1.00 93.19 179 LYS A N 1
ATOM 1433 C CA . LYS A 1 179 ? -6.962 -9.992 29.405 1.00 93.19 179 LYS A CA 1
ATOM 1434 C C . LYS A 1 179 ? -6.093 -9.341 30.484 1.00 93.19 179 LYS A C 1
ATOM 1436 O O . LYS A 1 179 ? -6.626 -8.911 31.507 1.00 93.19 179 LYS A O 1
ATOM 1441 N N . GLU A 1 180 ? -4.785 -9.225 30.255 1.00 90.25 180 GLU A N 1
ATOM 1442 C CA . GLU A 1 180 ? -3.869 -8.516 31.156 1.00 90.25 180 GLU A CA 1
ATOM 1443 C C . GLU A 1 180 ? -4.254 -7.034 31.279 1.00 90.25 180 GLU A C 1
ATOM 1445 O O . GLU A 1 180 ? -4.318 -6.505 32.390 1.00 90.25 180 GLU A O 1
ATOM 1450 N N . LEU A 1 181 ? -4.574 -6.383 30.156 1.00 86.31 181 LEU A N 1
ATOM 1451 C CA . LEU A 1 181 ? -5.001 -4.983 30.131 1.00 86.31 181 LEU A CA 1
ATOM 1452 C C . LEU A 1 181 ? -6.319 -4.750 30.865 1.00 86.31 181 LEU A C 1
ATOM 1454 O O . LEU A 1 181 ? -6.432 -3.783 31.612 1.00 86.31 181 LEU A O 1
ATOM 1458 N N . LEU A 1 182 ? -7.297 -5.638 30.690 1.00 90.62 182 LEU A N 1
ATOM 1459 C CA . LEU A 1 182 ? -8.581 -5.553 31.385 1.00 90.62 182 LEU A CA 1
ATOM 1460 C C . LEU A 1 182 ? -8.439 -5.820 32.888 1.00 90.62 182 LEU A C 1
ATOM 1462 O O . LEU A 1 182 ? -9.151 -5.217 33.684 1.00 90.62 182 LEU A O 1
ATOM 1466 N N . SER A 1 183 ? -7.499 -6.685 33.277 1.00 93.06 183 SER A N 1
ATOM 1467 C CA . SER A 1 183 ? -7.230 -6.997 34.686 1.00 93.06 183 SER A CA 1
ATOM 1468 C C . SER A 1 183 ? -6.458 -5.878 35.399 1.00 93.06 183 SER A C 1
ATOM 1470 O O . SER A 1 183 ? -6.593 -5.720 36.606 1.00 93.06 183 SER A O 1
ATOM 1472 N N . ASN A 1 184 ? -5.647 -5.098 34.670 1.00 89.06 184 ASN A N 1
ATOM 1473 C CA . ASN A 1 184 ? -4.845 -3.992 35.205 1.00 89.06 184 ASN A CA 1
ATOM 1474 C C . ASN A 1 184 ? -4.859 -2.767 34.262 1.00 89.06 184 ASN A C 1
ATOM 1476 O O . ASN A 1 184 ? -3.847 -2.474 33.611 1.00 89.06 184 ASN A O 1
ATOM 1480 N N . PRO A 1 185 ? -5.962 -1.997 34.210 1.00 80.50 185 PRO A N 1
ATOM 1481 C CA . PRO A 1 185 ? -6.150 -0.923 33.227 1.00 80.50 185 PRO A CA 1
ATOM 1482 C C . PRO A 1 185 ? -5.097 0.195 33.314 1.00 80.50 185 PRO A C 1
ATOM 1484 O O . PRO A 1 185 ? -4.716 0.780 32.300 1.00 80.50 185 PRO A O 1
ATOM 1487 N N . PHE A 1 186 ? -4.539 0.452 34.501 1.00 78.94 186 PHE A N 1
ATOM 1488 C CA . PHE A 1 186 ? -3.513 1.484 34.704 1.00 78.94 186 PHE A CA 1
ATOM 1489 C C . PHE A 1 186 ? -2.122 1.109 34.160 1.00 78.94 186 PHE A C 1
ATOM 1491 O O . PHE A 1 186 ? -1.287 1.988 33.945 1.00 78.94 186 PHE A O 1
ATOM 1498 N N . LYS A 1 187 ? -1.862 -0.172 33.860 1.00 68.50 187 LYS A N 1
ATOM 1499 C CA . LYS A 1 187 ? -0.582 -0.631 33.285 1.00 68.50 187 LYS A CA 1
ATOM 1500 C C . LYS A 1 187 ? -0.424 -0.217 31.811 1.00 68.50 187 LYS A C 1
ATOM 1502 O O . LYS A 1 187 ? 0.693 -0.155 31.293 1.00 68.50 187 LYS A O 1
ATOM 1507 N N . PHE A 1 188 ? -1.527 0.130 31.141 1.00 60.62 188 PHE A N 1
ATOM 1508 C CA . PHE A 1 188 ? -1.575 0.470 29.715 1.00 60.62 188 PHE A CA 1
ATOM 1509 C C . PHE A 1 188 ? -0.798 1.748 29.354 1.00 60.62 188 PHE A C 1
ATOM 1511 O O . PHE A 1 188 ? -0.174 1.810 28.292 1.00 60.62 188 PHE A O 1
ATOM 1518 N N . ILE A 1 189 ? -0.740 2.731 30.261 1.00 59.62 189 ILE A N 1
ATOM 1519 C CA . ILE A 1 189 ? -0.053 4.018 30.034 1.00 59.62 189 ILE A CA 1
ATOM 1520 C C . ILE A 1 189 ? 1.465 3.823 29.838 1.00 59.62 189 ILE A C 1
ATOM 1522 O O . ILE A 1 189 ? 2.111 4.583 29.115 1.00 59.62 189 ILE A O 1
ATOM 1526 N N . LEU A 1 190 ? 2.045 2.763 30.410 1.00 55.41 190 LEU A N 1
ATOM 1527 C CA . LEU A 1 190 ? 3.469 2.443 30.266 1.00 55.41 190 LEU A CA 1
ATOM 1528 C C . LEU A 1 190 ? 3.770 1.564 29.039 1.00 55.41 190 LEU A C 1
ATOM 1530 O O . LEU A 1 190 ? 4.888 1.594 28.522 1.00 55.41 190 LEU A O 1
ATOM 1534 N N . PHE A 1 191 ? 2.790 0.810 28.529 1.00 55.38 191 PHE A N 1
ATOM 1535 C CA . PHE A 1 191 ? 3.014 -0.181 27.470 1.00 55.38 191 PHE A CA 1
ATOM 1536 C C . PHE A 1 191 ? 3.040 0.425 26.056 1.00 55.38 191 PHE A C 1
ATOM 1538 O O . PHE A 1 191 ? 3.828 -0.018 25.216 1.00 55.38 191 PHE A O 1
ATOM 1545 N N . GLN A 1 192 ? 2.272 1.494 25.796 1.00 52.56 192 GLN A N 1
ATOM 1546 C CA . GLN A 1 192 ? 2.301 2.184 24.493 1.00 52.56 192 GLN A CA 1
ATOM 1547 C C . GLN A 1 192 ? 3.687 2.751 24.143 1.00 52.56 192 GLN A C 1
ATOM 1549 O O . GLN A 1 192 ? 4.057 2.798 22.970 1.00 52.56 192 GLN A O 1
ATOM 1554 N N . LYS A 1 193 ? 4.506 3.095 25.147 1.00 52.16 193 LYS A N 1
ATOM 1555 C CA . LYS A 1 193 ? 5.890 3.538 24.922 1.00 52.16 193 LYS A CA 1
ATOM 1556 C C . LYS A 1 193 ? 6.814 2.417 24.427 1.00 52.16 193 LYS A C 1
ATOM 1558 O O . LYS A 1 193 ? 7.786 2.722 23.751 1.00 52.16 193 LYS A O 1
ATOM 1563 N N . ASN A 1 194 ? 6.516 1.141 24.689 1.00 48.62 194 ASN A N 1
ATOM 1564 C CA . ASN A 1 194 ? 7.430 0.027 24.395 1.00 48.62 194 ASN A CA 1
ATOM 1565 C C . ASN A 1 194 ? 7.156 -0.711 23.071 1.00 48.62 194 ASN A C 1
ATOM 1567 O O . ASN A 1 194 ? 8.088 -1.270 22.491 1.00 48.62 194 ASN A O 1
ATOM 1571 N N . ILE A 1 195 ? 5.925 -0.693 22.542 1.00 51.06 195 ILE A N 1
ATOM 1572 C CA . ILE A 1 195 ? 5.611 -1.326 21.240 1.00 51.06 195 ILE A CA 1
ATOM 1573 C C . ILE A 1 195 ? 6.243 -0.551 20.066 1.00 51.06 195 ILE A C 1
ATOM 1575 O O . ILE A 1 195 ? 6.644 -1.155 19.071 1.00 51.06 195 ILE A O 1
ATOM 1579 N N . SER A 1 196 ? 6.428 0.766 20.210 1.00 45.41 196 SER A N 1
ATOM 1580 C CA . SER A 1 196 ? 7.116 1.598 19.210 1.00 45.41 196 SER A CA 1
ATOM 1581 C C . SER A 1 196 ? 8.617 1.268 19.088 1.00 45.41 196 SER A C 1
ATOM 1583 O O . SER A 1 196 ? 9.183 1.333 18.001 1.00 45.41 196 SER A O 1
ATOM 1585 N N . PHE A 1 197 ? 9.266 0.821 20.172 1.00 43.28 197 PHE A N 1
ATOM 1586 C CA . PHE A 1 197 ? 10.712 0.550 20.176 1.00 43.28 197 PHE A CA 1
ATOM 1587 C C . PHE A 1 197 ? 11.104 -0.839 19.657 1.00 43.28 197 PHE A C 1
ATOM 1589 O O . PHE A 1 197 ? 12.206 -1.000 19.134 1.00 43.28 197 PHE A O 1
ATOM 1596 N N . LYS A 1 198 ? 10.232 -1.850 19.760 1.00 42.03 198 LYS A N 1
ATOM 1597 C CA . LYS A 1 198 ? 10.578 -3.220 19.330 1.00 42.03 198 LYS A CA 1
ATOM 1598 C C . LYS A 1 198 ? 10.456 -3.460 17.820 1.00 42.03 198 LYS A C 1
ATOM 1600 O O . LYS A 1 198 ? 11.068 -4.396 17.326 1.00 42.03 198 LYS A O 1
ATOM 1605 N N . ASN A 1 199 ? 9.757 -2.595 17.080 1.00 41.50 199 ASN A N 1
ATOM 1606 C CA . ASN A 1 199 ? 9.679 -2.665 15.612 1.00 41.50 199 ASN A CA 1
ATOM 1607 C C . ASN A 1 199 ? 10.758 -1.829 14.888 1.00 41.50 199 ASN A C 1
ATOM 1609 O O . ASN A 1 199 ? 10.747 -1.768 13.665 1.00 41.50 199 ASN A O 1
ATOM 1613 N N . ALA A 1 200 ? 11.678 -1.188 15.620 1.00 38.19 200 ALA A N 1
ATOM 1614 C CA . ALA A 1 200 ? 12.752 -0.353 15.061 1.00 38.19 200 ALA A CA 1
ATOM 1615 C C . ALA A 1 200 ? 14.132 -1.047 15.028 1.00 38.19 200 ALA A C 1
ATOM 1617 O O . ALA A 1 200 ? 15.132 -0.419 14.684 1.00 38.19 200 ALA A O 1
ATOM 1618 N N . LYS A 1 201 ? 14.205 -2.330 15.404 1.00 36.88 201 LYS A N 1
ATOM 1619 C CA . LYS A 1 201 ? 15.417 -3.159 15.311 1.00 36.88 201 LYS A CA 1
ATOM 1620 C C . LYS A 1 201 ? 15.129 -4.451 14.541 1.00 36.88 201 LYS A C 1
ATOM 1622 O O . LYS A 1 201 ? 15.163 -5.517 15.142 1.00 36.88 201 LYS A O 1
ATOM 1627 N N . LEU A 1 202 ? 14.829 -4.343 13.248 1.00 35.03 202 LEU A N 1
ATOM 1628 C CA . LEU A 1 202 ? 14.915 -5.416 12.243 1.00 35.03 202 LEU A CA 1
ATOM 1629 C C . LEU A 1 202 ? 15.109 -4.808 10.849 1.00 35.03 202 LEU A C 1
ATOM 1631 O O . LEU A 1 202 ? 14.662 -3.659 10.651 1.00 35.03 202 LEU A O 1
#

Sequence (202 aa):
MFEKFKYKIIENPCPSKALWWRAFGFPARLNEDNQWERIEGFISCTKCMKTHIYNKLSGTKHFKEHADKCFPLSETSEAASSSSSSSTQVTLNQIGFTKSRKFNEKDIKKIKDLSVEWVCGGIRPFSILDDSGFRRLAQECVRLGANCGAFDVYELLRGEKTISRHVTSFAAICREQIKELLSNPFKFILFQKNISFKNAKL

Secondary structure (DSSP, 8-state):
------EEEEE-SS--SSGGGGGEEEEEEE-TTS-EEE-TTEEEETTT--EEE--TTS-SHHHHHHHHHHS-----------------------TT-----PPPHHHHHHHHHHHHHHHHHTT--GGGGG-HHHHHHHHHHHHHHHHH-S--HHHHS--HHHHHHHHHHHHHHHHHHHHHHHH-GGGHHHHHHHHHHHTS--